Protein AF-A0A6F8ZWK8-F1 (afdb_monomer_lite)

Foldseek 3Di:
DPAQQFFKKKKWWKKWAQAPDDQKDKDFDWAQDPVRDIATLDIFDIDGDDRIDTTDIDMGRPVSNDDHDDDDDDDRADWDDDPVQVVVWADPPQKTFGADPVVVVVDVPDDGRTIMGTPGIDIDGDHDPVSCLVRVDADDDDDDDQLACVQPQLCDPSGLNPPDPPDHHPVLVVLCVVQVPRVVRHPCLPVPPQARGSVRVSVVSVVCSVPDDHHDDDDCVVVVVVVVD

Structure (mmCIF, N/CA/C/O backbone):
data_AF-A0A6F8ZWK8-F1
#
_entry.id   AF-A0A6F8ZWK8-F1
#
loop_
_atom_site.group_PDB
_atom_site.id
_atom_site.type_symbol
_atom_site.label_atom_id
_atom_site.label_alt_id
_atom_site.label_comp_id
_atom_site.label_asym_id
_atom_site.label_entity_id
_atom_site.label_seq_id
_atom_site.pdbx_PDB_ins_code
_atom_site.Cartn_x
_atom_site.Cartn_y
_atom_site.Cartn_z
_atom_site.occupancy
_atom_site.B_iso_or_equiv
_atom_site.auth_seq_id
_atom_site.auth_comp_id
_atom_site.auth_asym_id
_atom_site.auth_atom_id
_atom_site.pdbx_PDB_model_num
ATOM 1 N N . MET A 1 1 ? -6.960 -26.690 3.430 1.00 39.19 1 MET A N 1
ATOM 2 C CA . MET A 1 1 ? -6.604 -25.261 3.321 1.00 39.19 1 MET A CA 1
ATOM 3 C C . MET A 1 1 ? -7.112 -24.555 4.568 1.00 39.19 1 MET A C 1
ATOM 5 O O . MET A 1 1 ? -8.316 -24.386 4.709 1.00 39.19 1 MET A O 1
ATOM 9 N N . SER A 1 2 ? -6.239 -24.249 5.528 1.00 49.88 2 SER A N 1
ATOM 10 C CA . SER A 1 2 ? -6.599 -23.374 6.649 1.00 49.88 2 SER A CA 1
ATOM 11 C C . SER A 1 2 ? -6.707 -21.948 6.112 1.00 49.88 2 SER A C 1
ATOM 13 O O . SER A 1 2 ? -5.745 -21.459 5.526 1.00 49.88 2 SER A O 1
ATOM 15 N N . GLY A 1 3 ? -7.873 -21.315 6.247 1.00 55.62 3 GLY A N 1
ATOM 16 C CA . GLY A 1 3 ? -8.091 -19.945 5.781 1.00 55.62 3 GLY A CA 1
ATOM 17 C C . GLY A 1 3 ? -7.122 -18.945 6.417 1.00 55.62 3 GLY A C 1
ATOM 18 O O . GLY A 1 3 ? -6.554 -19.194 7.482 1.00 55.62 3 GLY A O 1
ATOM 19 N N . ILE A 1 4 ? -6.943 -17.806 5.754 1.00 61.31 4 ILE A N 1
ATOM 20 C CA . ILE A 1 4 ? -6.074 -16.725 6.217 1.00 61.31 4 ILE A CA 1
ATOM 21 C C . ILE A 1 4 ? -6.581 -16.226 7.590 1.00 61.31 4 ILE A C 1
ATOM 23 O O . ILE A 1 4 ? -7.764 -15.892 7.714 1.00 61.31 4 ILE A O 1
ATOM 27 N N . PRO A 1 5 ? -5.747 -16.176 8.644 1.00 59.44 5 PRO A N 1
ATOM 28 C CA . PRO A 1 5 ? -6.171 -15.690 9.952 1.00 59.44 5 PRO A CA 1
ATOM 29 C C . PRO A 1 5 ? -6.201 -14.154 9.965 1.00 59.44 5 PRO A C 1
ATOM 31 O O . PRO A 1 5 ? -5.204 -13.506 10.263 1.00 59.44 5 PRO A O 1
ATOM 34 N N . GLY A 1 6 ? -7.353 -13.563 9.634 1.00 58.03 6 GLY A N 1
ATOM 35 C CA . GLY A 1 6 ? -7.557 -12.112 9.702 1.00 58.03 6 GLY A CA 1
ATOM 36 C C . GLY A 1 6 ? -7.550 -11.575 11.139 1.00 58.03 6 GLY A C 1
ATOM 37 O O . GLY A 1 6 ? -7.887 -12.284 12.097 1.00 58.03 6 GLY A O 1
ATOM 38 N N . LYS A 1 7 ? -7.209 -10.294 11.305 1.00 65.25 7 LYS A N 1
ATOM 39 C CA . LYS A 1 7 ? -7.361 -9.603 12.593 1.00 65.25 7 LYS A CA 1
ATOM 40 C C . LYS A 1 7 ? -8.841 -9.349 12.842 1.00 65.25 7 LYS A C 1
ATOM 42 O O . LYS A 1 7 ? -9.574 -8.970 11.937 1.00 65.25 7 LYS A O 1
ATOM 47 N N . LYS A 1 8 ? -9.295 -9.561 14.076 1.00 62.69 8 LYS A N 1
ATOM 48 C CA . LYS A 1 8 ? -10.675 -9.244 14.453 1.00 62.69 8 LYS A CA 1
ATOM 49 C C . LYS A 1 8 ? -10.786 -7.760 14.783 1.00 62.69 8 LYS A C 1
ATOM 51 O O . LYS A 1 8 ? -10.036 -7.263 15.627 1.00 62.69 8 LYS A O 1
ATOM 56 N N . CYS A 1 9 ? -11.743 -7.098 14.154 1.00 59.78 9 CYS A N 1
ATOM 57 C CA . CYS A 1 9 ? -12.133 -5.721 14.427 1.00 59.78 9 CYS A CA 1
ATOM 58 C C . CYS A 1 9 ? -13.609 -5.690 14.835 1.00 59.78 9 CYS A C 1
ATOM 60 O O . CYS A 1 9 ? -14.389 -6.554 14.431 1.00 59.78 9 CYS A O 1
ATOM 62 N N . GLY A 1 10 ? -13.976 -4.737 15.693 1.00 59.31 10 GLY A N 1
ATOM 63 C CA . GLY A 1 10 ? -15.355 -4.544 16.135 1.00 59.31 10 GLY A CA 1
ATOM 64 C C . GLY A 1 10 ? -15.900 -3.217 15.626 1.00 59.31 10 GLY A C 1
ATOM 65 O O . GLY A 1 10 ? -15.320 -2.173 15.924 1.00 59.31 10 GLY A O 1
ATOM 66 N N . ASN A 1 11 ? -17.015 -3.266 14.899 1.00 60.50 11 ASN A N 1
ATOM 67 C CA . ASN A 1 11 ? -17.834 -2.098 14.586 1.00 60.50 11 ASN A CA 1
ATOM 68 C C . ASN A 1 11 ? -18.876 -1.938 15.686 1.00 60.50 11 ASN A C 1
ATOM 70 O O . ASN A 1 11 ? -19.621 -2.883 15.962 1.00 60.50 11 ASN A O 1
ATOM 74 N N . ILE A 1 12 ? -18.908 -0.765 16.315 1.00 65.62 12 ILE A N 1
ATOM 75 C CA . ILE A 1 12 ? -19.759 -0.495 17.473 1.00 65.62 12 ILE A CA 1
ATOM 76 C C . ILE A 1 12 ? -20.623 0.734 17.199 1.00 65.62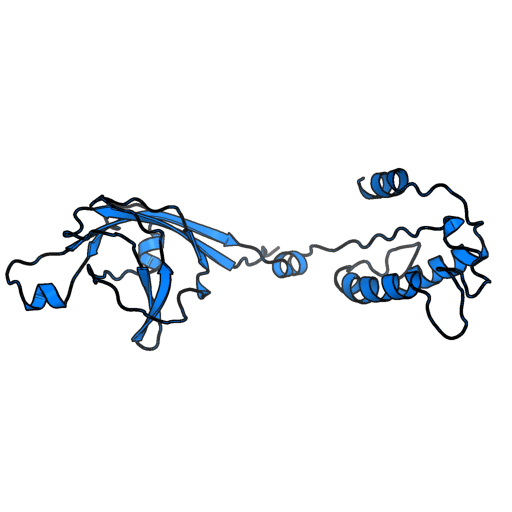 12 ILE A C 1
ATOM 78 O O . ILE A 1 12 ? -20.144 1.734 16.666 1.00 65.62 12 ILE A O 1
ATOM 82 N N . ILE A 1 13 ? -21.902 0.648 17.566 1.00 67.50 13 ILE A N 1
ATOM 83 C CA . ILE A 1 13 ? -22.854 1.762 17.514 1.00 67.50 13 ILE A CA 1
ATOM 84 C C . ILE A 1 13 ? -23.533 1.877 18.877 1.00 67.50 13 ILE A C 1
ATOM 86 O O . ILE A 1 13 ? -24.089 0.893 19.375 1.00 67.50 13 ILE A O 1
ATOM 90 N N . PHE A 1 14 ? -23.528 3.080 19.449 1.00 72.56 14 PHE A N 1
ATOM 91 C CA . PHE A 1 14 ? -24.197 3.395 20.710 1.00 72.56 14 PHE A CA 1
ATOM 92 C C . PHE A 1 14 ? -25.245 4.490 20.539 1.00 72.56 14 PHE A C 1
ATOM 94 O O . PHE A 1 14 ? -25.119 5.389 19.706 1.00 72.56 14 PHE A O 1
ATOM 101 N N . THR A 1 15 ? -26.233 4.448 21.419 1.00 62.38 15 THR A N 1
ATOM 102 C CA . THR A 1 15 ? -27.081 5.588 21.759 1.00 62.38 15 THR A CA 1
ATOM 103 C C . THR A 1 15 ? -27.075 5.777 23.269 1.00 62.38 15 THR A C 1
ATOM 105 O O . THR A 1 15 ? -26.773 4.838 24.008 1.00 62.38 15 THR A O 1
ATOM 108 N N . ALA A 1 16 ? -27.363 6.985 23.736 1.00 68.12 16 ALA A N 1
ATOM 109 C CA . ALA A 1 16 ? -27.585 7.250 25.147 1.00 68.12 16 ALA A CA 1
ATOM 110 C C . ALA A 1 16 ? -28.935 7.927 25.349 1.00 68.12 16 ALA A C 1
ATOM 112 O O . ALA A 1 16 ? -29.372 8.680 24.482 1.00 68.12 16 ALA A O 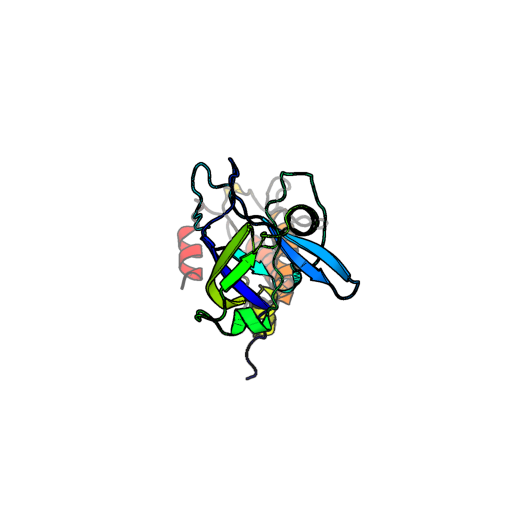1
ATOM 113 N N . GLU A 1 17 ? -29.556 7.688 26.498 1.00 69.00 17 GLU A N 1
ATOM 114 C CA . GLU A 1 17 ? -30.857 8.240 26.864 1.00 69.00 17 GLU A CA 1
ATOM 115 C C . GLU A 1 17 ? -30.816 8.843 28.273 1.00 69.00 17 GLU A C 1
ATOM 117 O O . GLU A 1 17 ? -30.062 8.399 29.146 1.00 69.00 17 GLU A O 1
ATOM 122 N N . GLU A 1 18 ? -31.642 9.870 28.490 1.00 61.66 18 GLU A N 1
ATOM 123 C CA . GLU A 1 18 ? -31.861 10.510 29.799 1.00 61.66 18 GLU A CA 1
ATOM 124 C C . GLU A 1 18 ? -30.594 11.104 30.452 1.00 61.66 18 GLU A C 1
ATOM 126 O O . GLU A 1 18 ? -30.465 11.168 31.679 1.00 61.66 18 GLU A O 1
ATOM 131 N N . LEU A 1 19 ? -29.642 11.584 29.641 1.00 58.94 19 LEU A N 1
ATOM 132 C CA . LEU A 1 19 ? -28.388 12.128 30.162 1.00 58.94 19 LEU A CA 1
ATOM 133 C C . LEU A 1 19 ? -28.596 13.434 30.949 1.00 58.94 19 LEU A C 1
ATOM 135 O O . LEU A 1 19 ? -29.270 14.366 30.513 1.00 58.94 19 LEU A O 1
ATOM 139 N N . SER A 1 20 ? -27.984 13.543 32.133 1.00 53.81 20 SER A N 1
ATOM 140 C CA . SER A 1 20 ? -28.206 14.704 33.006 1.00 53.81 20 SER A CA 1
ATOM 141 C C . SER A 1 20 ? -27.501 15.983 32.506 1.00 53.81 20 SER A C 1
ATOM 143 O O . SER A 1 20 ? -26.287 16.101 32.648 1.00 53.81 20 SER A O 1
ATOM 145 N N . ASN A 1 21 ? -28.280 16.950 32.005 1.00 52.38 21 ASN A N 1
ATOM 146 C CA . ASN A 1 21 ? -28.018 18.398 31.873 1.00 52.38 21 ASN A CA 1
ATOM 147 C C . ASN A 1 21 ? -26.578 18.839 31.502 1.00 52.38 21 ASN A C 1
ATOM 149 O O . ASN A 1 21 ? -25.955 19.619 32.227 1.00 52.38 21 ASN A O 1
ATOM 153 N N . CYS A 1 22 ? -26.071 18.375 30.355 1.00 44.38 22 CYS A N 1
ATOM 154 C CA . CYS A 1 22 ? -24.804 18.828 29.773 1.00 44.38 22 CYS A CA 1
ATOM 155 C C . CYS A 1 22 ? -25.028 19.516 28.419 1.00 44.38 22 CYS A C 1
ATOM 157 O O . CYS A 1 22 ? -25.806 19.059 27.588 1.00 44.38 22 CYS A O 1
ATOM 159 N N . ARG A 1 23 ? -24.327 20.638 28.202 1.00 42.72 23 ARG A N 1
ATOM 160 C CA . ARG A 1 23 ? -24.452 21.499 27.007 1.00 42.72 23 ARG A CA 1
ATOM 161 C C . ARG A 1 23 ? -23.773 20.895 25.760 1.00 42.72 23 ARG A C 1
ATOM 163 O O . ARG A 1 23 ? -24.049 21.315 24.639 1.00 42.72 23 ARG A O 1
ATOM 170 N N . TYR A 1 24 ? -22.911 19.901 25.973 1.00 41.31 24 TYR A N 1
ATOM 171 C CA . TYR A 1 24 ? -22.173 19.139 24.968 1.00 41.31 24 TYR A CA 1
ATOM 172 C C . TYR A 1 24 ? -22.176 17.668 25.387 1.00 41.31 24 TYR A C 1
ATOM 174 O O . TYR A 1 24 ? -21.859 17.379 26.542 1.00 41.31 24 TYR A O 1
ATOM 182 N N . LEU A 1 25 ? -22.529 16.760 24.477 1.00 49.28 25 LEU A N 1
ATOM 183 C CA . LEU A 1 25 ? -22.486 15.322 24.725 1.00 49.28 25 LEU A CA 1
ATOM 184 C C . LEU A 1 25 ? -21.510 14.656 23.762 1.00 49.28 25 LEU A C 1
ATOM 186 O O . LEU A 1 25 ? -21.611 14.807 22.547 1.00 49.28 25 LEU A O 1
ATOM 190 N N . TYR A 1 26 ? -20.588 13.890 24.319 1.00 51.84 26 TYR A N 1
ATOM 191 C CA . TYR A 1 26 ? -19.774 12.919 23.605 1.00 51.84 26 TYR A CA 1
ATOM 192 C C . TYR A 1 26 ? -19.544 11.740 24.555 1.00 51.84 26 TYR A C 1
ATOM 194 O O . TYR A 1 26 ? -19.621 11.900 25.777 1.00 51.84 26 TYR A O 1
ATOM 202 N N . SER A 1 27 ? -19.303 10.557 24.002 1.00 53.78 27 SER A N 1
ATOM 203 C CA . SER A 1 27 ? -18.946 9.376 24.780 1.00 53.78 27 SER A CA 1
ATOM 204 C C . SER A 1 27 ? -17.469 9.063 24.566 1.00 53.78 27 SER A C 1
ATOM 206 O O . SER A 1 27 ? -16.957 9.084 23.445 1.00 53.78 27 SER A O 1
ATOM 208 N N . GLU A 1 28 ? -16.764 8.823 25.665 1.00 56.09 28 GLU A N 1
ATOM 209 C CA . GLU A 1 28 ? -15.405 8.290 25.644 1.00 56.09 28 GLU A CA 1
ATOM 210 C C . GLU A 1 28 ? -15.501 6.813 26.015 1.00 56.09 28 GLU A C 1
ATOM 212 O O . GLU A 1 28 ? -15.938 6.467 27.116 1.00 56.09 28 GLU A O 1
ATOM 217 N N . LEU A 1 29 ? -15.136 5.931 25.081 1.00 56.19 29 LEU A N 1
ATOM 218 C CA . LEU A 1 29 ? -15.060 4.504 25.366 1.00 56.19 29 LEU A CA 1
ATOM 219 C C . LEU A 1 29 ? -13.706 4.222 26.028 1.00 56.19 29 LEU A C 1
ATOM 221 O O . LEU A 1 29 ? -12.641 4.335 25.408 1.00 56.19 29 LEU A O 1
ATOM 225 N N . LEU A 1 30 ? -13.773 3.859 27.306 1.00 50.03 30 LEU A N 1
ATOM 226 C CA . LEU A 1 30 ? -12.631 3.569 28.162 1.00 50.03 30 LEU A CA 1
ATOM 227 C C . LEU A 1 30 ? -12.522 2.068 28.396 1.00 50.03 30 LEU A C 1
ATOM 229 O O . LEU A 1 30 ? -13.516 1.404 28.688 1.00 50.03 30 LEU A O 1
ATOM 233 N N . VAL A 1 31 ? -11.306 1.534 28.314 1.00 48.84 31 VAL A N 1
ATOM 234 C CA . VAL A 1 31 ? -11.044 0.118 28.596 1.00 48.84 31 VAL A CA 1
ATOM 235 C C . VAL A 1 31 ? -10.032 -0.012 29.726 1.00 48.84 31 VAL A C 1
ATOM 237 O O . VAL A 1 31 ? -9.046 0.722 29.777 1.00 48.84 31 VAL A O 1
ATOM 240 N N . CYS A 1 32 ? -10.289 -0.952 30.641 1.00 37.56 32 CYS A N 1
ATOM 241 C CA . CYS A 1 32 ? -9.369 -1.351 31.702 1.00 37.56 32 CYS A CA 1
ATOM 242 C C . CYS A 1 32 ? -8.408 -2.428 31.176 1.00 37.56 32 CYS A C 1
ATOM 244 O O . CYS A 1 32 ? -8.850 -3.502 30.763 1.00 37.56 32 CYS A O 1
ATOM 246 N N . SER A 1 33 ? -7.102 -2.153 31.192 1.00 38.81 33 SER A N 1
ATOM 247 C CA . SER A 1 33 ? -6.067 -3.146 30.875 1.00 38.81 33 SER A CA 1
ATOM 248 C C . SER A 1 33 ? -5.595 -3.885 32.135 1.00 38.81 33 SER A C 1
ATOM 250 O O . SER A 1 33 ? -5.778 -3.401 33.251 1.00 38.81 33 SER A O 1
ATOM 252 N N . VAL A 1 34 ? -4.928 -5.031 31.940 1.00 37.22 34 VAL A N 1
ATOM 253 C CA . VAL A 1 34 ? -4.411 -6.038 32.906 1.00 37.22 34 VAL A CA 1
ATOM 254 C C . VAL A 1 34 ? -3.618 -5.452 34.098 1.00 37.22 34 VAL A C 1
ATOM 256 O O . VAL A 1 34 ? -3.338 -6.146 35.067 1.00 37.22 34 VAL A O 1
ATOM 259 N N . SER A 1 35 ? -3.293 -4.158 34.065 1.00 41.97 35 SER A N 1
ATOM 260 C CA . SER A 1 35 ? -2.623 -3.401 35.131 1.00 41.97 35 SER A CA 1
ATOM 261 C C . SER A 1 35 ? -3.546 -2.477 35.954 1.00 41.97 35 SER A C 1
ATOM 263 O O . SER A 1 35 ? -3.042 -1.612 36.666 1.00 41.97 35 SER A O 1
ATOM 265 N N . CYS A 1 36 ? -4.876 -2.627 35.864 1.00 43.56 36 CYS A N 1
ATOM 266 C CA . CYS A 1 36 ? -5.878 -1.755 36.507 1.00 43.56 36 CYS A CA 1
ATOM 267 C C . CYS A 1 36 ? -5.788 -0.268 36.104 1.00 43.56 36 CYS A C 1
ATOM 269 O O . CYS A 1 36 ? -6.216 0.610 36.855 1.00 43.56 36 CYS A O 1
ATOM 271 N N . ARG A 1 37 ? -5.243 0.037 34.918 1.00 44.59 37 ARG A N 1
ATOM 272 C CA . ARG A 1 37 ? -5.219 1.394 34.348 1.00 44.59 37 ARG A CA 1
ATOM 273 C C . ARG A 1 37 ? -6.198 1.500 33.179 1.00 44.59 37 ARG A C 1
ATOM 275 O O . ARG A 1 37 ? -6.181 0.654 32.283 1.00 44.59 37 ARG A O 1
ATOM 282 N N . PHE A 1 38 ? -7.047 2.529 33.216 1.00 55.06 38 PHE A N 1
ATOM 283 C CA . PHE A 1 38 ? -7.985 2.867 32.145 1.00 55.06 38 PHE A CA 1
ATOM 284 C C . PHE A 1 38 ? -7.307 3.696 31.064 1.00 55.06 38 PHE A C 1
ATOM 286 O O . PHE A 1 38 ? -6.356 4.436 31.315 1.00 55.06 38 PHE A O 1
ATOM 293 N N . THR A 1 39 ? -7.786 3.552 29.840 1.00 54.59 39 THR A N 1
ATOM 294 C CA . THR A 1 39 ? -7.188 4.179 28.674 1.00 54.59 39 THR A CA 1
ATOM 295 C C . THR A 1 39 ? -8.247 4.434 27.609 1.00 54.59 39 THR A C 1
ATOM 297 O O . THR A 1 39 ? -9.082 3.563 27.351 1.00 54.59 39 THR A O 1
ATOM 300 N N . ILE A 1 40 ? -8.208 5.622 26.998 1.00 63.16 40 ILE A N 1
ATOM 301 C CA . ILE A 1 40 ? -9.122 6.004 25.918 1.00 63.16 40 ILE A CA 1
ATOM 302 C C . ILE A 1 40 ? -8.721 5.259 24.647 1.00 63.16 40 ILE A C 1
ATOM 304 O O . ILE A 1 40 ? -7.588 5.361 24.188 1.00 63.16 40 ILE A O 1
ATOM 308 N N . CYS A 1 41 ? -9.667 4.518 24.075 1.00 65.50 41 CYS A N 1
ATOM 309 C CA . CYS A 1 41 ? -9.480 3.830 22.794 1.00 65.50 41 CYS A CA 1
ATOM 310 C C . CYS A 1 41 ? -10.282 4.472 21.656 1.00 65.50 41 CYS A C 1
ATOM 312 O O . CYS A 1 41 ? -9.954 4.284 20.486 1.00 65.50 41 CYS A O 1
ATOM 314 N N . HIS A 1 42 ? -11.319 5.243 21.993 1.00 71.62 42 HIS A N 1
ATOM 315 C CA . HIS A 1 42 ? -12.120 5.994 21.038 1.00 71.62 42 HIS A CA 1
ATOM 316 C C . HIS A 1 42 ? -12.869 7.137 21.729 1.00 71.62 42 HIS A C 1
ATOM 318 O O . HIS A 1 42 ? -13.336 6.995 22.864 1.00 71.62 42 HIS A O 1
ATOM 324 N N . LYS A 1 43 ? -13.017 8.250 21.008 1.00 71.38 43 LYS A N 1
ATOM 325 C CA . LYS A 1 43 ? -13.831 9.404 21.386 1.00 71.38 43 LYS A CA 1
ATOM 326 C C . LYS A 1 43 ? -14.805 9.685 20.248 1.00 71.38 43 LYS A C 1
ATOM 32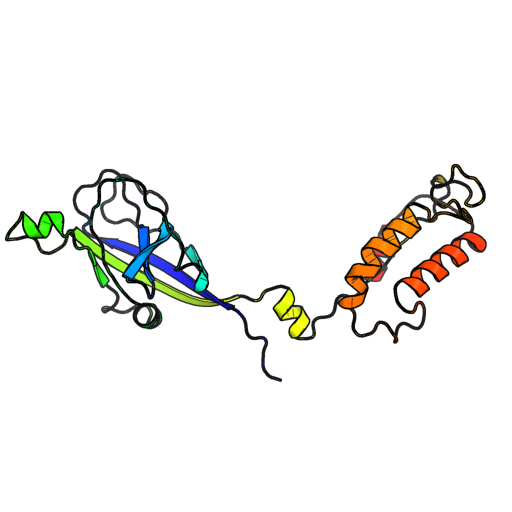8 O O . LYS A 1 43 ? -14.362 9.895 19.121 1.00 71.38 43 LYS A O 1
ATOM 333 N N . THR A 1 44 ? -16.100 9.671 20.546 1.00 74.94 44 THR A N 1
ATOM 334 C CA . THR A 1 44 ? -17.134 9.951 19.543 1.00 74.94 44 THR A CA 1
ATOM 335 C C . THR A 1 44 ? -17.195 11.440 19.204 1.00 74.94 44 THR A C 1
ATOM 337 O O . THR A 1 44 ? -16.635 12.291 19.904 1.00 74.94 44 THR A O 1
ATOM 340 N N . GLU A 1 45 ? -17.925 11.780 18.147 1.00 76.69 45 GLU A N 1
ATOM 341 C CA . GLU A 1 45 ? -18.251 13.158 17.809 1.00 76.69 45 GLU A CA 1
ATOM 342 C C . GLU A 1 45 ? -19.089 13.850 18.900 1.00 76.69 45 GLU A C 1
ATOM 344 O O . GLU A 1 45 ? -19.825 13.220 19.671 1.00 76.69 45 GLU A O 1
ATOM 349 N N . VAL A 1 46 ? -18.977 15.183 18.954 1.00 74.69 46 VAL A N 1
ATOM 350 C CA . VAL A 1 46 ? -19.744 16.024 19.880 1.00 74.69 46 VAL A CA 1
ATOM 351 C C . VAL A 1 46 ? -21.109 16.339 19.281 1.00 74.69 46 VAL A C 1
ATOM 353 O O . VAL A 1 46 ? -21.201 17.016 18.256 1.00 74.69 46 VAL A O 1
ATOM 356 N N . ILE A 1 47 ? -22.172 15.945 19.978 1.00 71.88 47 ILE A N 1
ATOM 357 C CA . ILE A 1 47 ? -23.556 16.267 19.626 1.00 71.88 47 ILE A CA 1
ATOM 358 C C . ILE A 1 47 ? -24.080 17.313 20.618 1.00 71.88 47 ILE A C 1
ATOM 360 O O . ILE A 1 47 ? -23.948 17.176 21.837 1.00 71.88 47 ILE A O 1
ATOM 364 N N . LYS A 1 48 ? -24.633 18.411 20.094 1.00 73.44 48 LYS A N 1
ATOM 365 C CA . LYS A 1 48 ? -25.105 19.556 20.889 1.00 73.44 48 LYS A CA 1
ATOM 366 C C . LYS A 1 48 ? -26.624 19.531 21.026 1.00 73.44 48 LYS A C 1
ATOM 368 O O . LYS A 1 48 ? -27.316 19.096 20.112 1.00 73.44 48 LYS A O 1
ATOM 373 N N . ASN A 1 49 ? -27.130 20.081 22.131 1.00 73.94 49 ASN A N 1
ATOM 374 C CA . ASN A 1 49 ? -28.556 20.370 22.345 1.00 73.94 49 ASN A CA 1
ATOM 375 C C . ASN A 1 49 ? -29.506 19.156 22.238 1.00 73.94 49 ASN A C 1
ATOM 377 O O . ASN A 1 49 ? -30.649 19.303 21.816 1.00 73.94 49 ASN A O 1
ATOM 381 N N . THR A 1 50 ? -29.058 17.968 22.642 1.00 72.62 50 THR A N 1
ATOM 382 C CA . THR A 1 50 ? -29.912 16.779 22.796 1.00 72.62 50 THR A CA 1
ATOM 383 C C . THR A 1 50 ? -29.577 16.086 24.109 1.00 72.62 50 THR A C 1
ATOM 385 O O . THR A 1 50 ? -28.443 16.183 24.561 1.00 72.62 50 THR A O 1
ATOM 388 N N . LEU A 1 51 ? -30.546 15.406 24.723 1.00 70.00 51 LEU A N 1
ATOM 389 C CA . LEU A 1 51 ? -30.309 14.487 25.846 1.00 70.00 51 LEU A CA 1
ATOM 390 C C . LEU A 1 51 ? -30.260 13.021 25.394 1.00 70.00 51 LEU A C 1
ATOM 392 O O . LEU A 1 51 ? -29.951 12.153 26.206 1.00 70.00 51 LEU A O 1
ATOM 396 N N . ASN A 1 52 ? -30.537 12.774 24.107 1.00 71.00 52 ASN A N 1
ATOM 397 C CA . ASN A 1 52 ? -30.602 11.448 23.502 1.00 71.00 52 ASN A CA 1
ATOM 398 C C . ASN A 1 52 ? -29.720 11.388 22.236 1.00 71.00 52 ASN A C 1
ATOM 400 O O . ASN A 1 52 ? -30.239 11.430 21.116 1.00 71.00 52 ASN A O 1
ATOM 404 N N . PRO A 1 53 ? -28.381 11.440 22.366 1.00 74.44 53 PRO A N 1
ATOM 405 C CA . PRO A 1 53 ? -27.480 11.373 21.221 1.00 74.44 53 PRO A CA 1
ATOM 406 C C . PRO A 1 53 ? -27.465 9.968 20.594 1.00 74.44 53 PRO A C 1
ATOM 408 O O . PRO A 1 53 ? -27.502 8.945 21.283 1.00 74.44 53 PRO A O 1
ATOM 411 N N . VAL A 1 54 ? -27.351 9.931 19.267 1.00 71.75 54 VAL A N 1
ATOM 412 C CA . VAL A 1 54 ? -27.027 8.729 18.490 1.00 71.75 54 VAL A CA 1
ATOM 413 C C . VAL A 1 54 ? -25.744 9.038 17.737 1.00 71.75 54 VAL A C 1
ATOM 415 O O . VAL A 1 54 ? -25.731 9.961 16.923 1.00 71.75 54 VAL A O 1
ATOM 418 N N . TRP A 1 55 ? -24.675 8.305 18.038 1.00 79.88 55 TRP A N 1
ATOM 419 C CA . TRP A 1 55 ? -23.375 8.529 17.407 1.00 79.88 55 TRP A CA 1
ATOM 420 C C . TRP A 1 55 ? -23.212 7.697 16.140 1.00 79.88 55 TRP A C 1
ATOM 422 O O . TRP A 1 55 ? -23.814 6.626 15.995 1.00 79.88 55 TRP A O 1
ATOM 432 N N . GLN A 1 56 ? -22.381 8.189 15.226 1.00 75.06 56 GLN A N 1
ATOM 433 C CA . GLN A 1 56 ? -22.022 7.452 14.020 1.00 75.06 56 GLN A CA 1
ATOM 434 C C . GLN A 1 56 ? -21.275 6.150 14.358 1.00 75.06 56 GLN A C 1
ATOM 436 O O . GLN A 1 56 ? -20.571 6.076 15.369 1.00 75.06 56 GLN A O 1
ATOM 441 N N . PRO A 1 57 ? -21.400 5.110 13.510 1.00 72.44 57 PRO A N 1
ATOM 442 C CA . PRO A 1 57 ? -20.641 3.879 13.679 1.00 72.44 57 PRO A CA 1
ATOM 443 C C . PRO A 1 57 ? -19.137 4.143 13.647 1.00 72.44 57 PRO A C 1
ATOM 445 O O . PRO A 1 57 ? -18.649 4.879 12.789 1.00 72.44 57 PRO A O 1
ATOM 448 N N . PHE A 1 58 ? -18.395 3.481 14.531 1.00 74.38 58 PHE A N 1
ATOM 449 C CA . PHE A 1 58 ? -16.936 3.532 14.533 1.00 74.38 58 PHE A CA 1
ATOM 450 C C . PHE A 1 58 ? -16.319 2.136 14.668 1.00 74.38 58 PHE A C 1
ATOM 452 O O . PHE A 1 58 ? -16.920 1.210 15.223 1.00 74.38 58 PHE A O 1
ATOM 459 N N . THR A 1 59 ? -15.093 1.994 14.162 1.00 67.31 59 THR A N 1
ATOM 460 C CA . THR A 1 59 ? -14.312 0.753 14.206 1.00 67.31 59 THR A CA 1
ATOM 461 C C . THR A 1 59 ? -13.151 0.918 15.174 1.00 67.31 59 THR A C 1
ATOM 463 O O . THR A 1 59 ? -12.349 1.843 15.036 1.00 67.31 59 THR A O 1
ATOM 466 N N . ILE A 1 60 ? -13.021 -0.001 16.131 1.00 66.81 60 ILE A N 1
ATOM 467 C CA . ILE A 1 60 ? -11.851 -0.059 17.013 1.00 66.81 60 ILE A CA 1
ATOM 468 C C . ILE A 1 60 ? -11.118 -1.381 16.765 1.00 66.81 60 ILE A C 1
ATOM 470 O O . ILE A 1 60 ? -11.709 -2.455 16.944 1.00 66.81 60 ILE A O 1
ATOM 474 N N . PRO A 1 61 ? -9.822 -1.350 16.396 1.00 62.38 61 PRO A N 1
ATOM 475 C CA . PRO A 1 61 ? -9.000 -2.551 16.406 1.00 62.38 61 PRO A CA 1
ATOM 476 C C . PRO A 1 61 ? -8.981 -3.147 17.815 1.00 62.38 61 PRO A C 1
ATOM 478 O O . PRO A 1 61 ? -8.695 -2.432 18.771 1.00 62.38 61 PRO A O 1
ATOM 481 N N . VAL A 1 62 ? -9.180 -4.458 17.972 1.00 58.72 62 VAL A N 1
ATOM 482 C CA . VAL A 1 62 ? -9.210 -5.101 19.309 1.00 58.72 62 VAL A CA 1
ATOM 483 C C . VAL A 1 62 ? -7.938 -4.812 20.128 1.00 58.72 62 VAL A C 1
ATOM 485 O O . VAL A 1 62 ? -7.985 -4.706 21.348 1.00 58.72 62 VAL A O 1
ATOM 488 N N . ARG A 1 63 ? -6.798 -4.600 19.458 1.00 55.59 63 ARG A N 1
ATOM 489 C CA . ARG A 1 63 ? -5.522 -4.199 20.079 1.00 55.59 63 ARG A CA 1
ATOM 490 C C . ARG A 1 63 ? -5.478 -2.754 20.599 1.00 55.59 63 ARG A C 1
ATOM 492 O O . ARG A 1 63 ? -4.690 -2.465 21.488 1.00 55.59 63 ARG A O 1
ATOM 499 N N . ALA A 1 64 ? -6.267 -1.852 20.011 1.00 54.19 64 ALA A N 1
ATOM 500 C CA . ALA A 1 64 ? -6.292 -0.420 20.325 1.00 54.19 64 ALA A CA 1
ATOM 501 C C . ALA A 1 64 ? -7.109 -0.112 21.585 1.00 54.19 64 ALA A C 1
ATOM 503 O O . ALA A 1 64 ? -7.099 1.012 22.071 1.00 54.19 64 ALA A O 1
ATOM 504 N N . LEU A 1 65 ? -7.723 -1.132 22.183 1.00 57.41 65 LEU A N 1
ATOM 505 C CA . LEU A 1 65 ? -8.307 -1.091 23.519 1.00 57.41 65 LEU A CA 1
ATOM 506 C C . LEU A 1 65 ? -7.246 -0.838 24.639 1.00 57.41 65 LEU A C 1
ATOM 508 O O . LEU A 1 65 ? -7.562 -1.020 25.809 1.00 57.41 65 LEU A O 1
ATOM 512 N N . CYS A 1 66 ? -6.009 -0.413 24.295 1.00 46.16 66 CYS A N 1
ATOM 513 C CA . CYS A 1 66 ? -4.840 -0.177 25.162 1.00 46.16 66 CYS A CA 1
ATOM 514 C C . CYS A 1 66 ? -3.809 0.855 24.572 1.00 46.16 66 CYS A C 1
ATOM 516 O O . CYS A 1 66 ? -2.863 0.423 23.920 1.00 46.16 66 CYS A O 1
ATOM 518 N N . ASN A 1 67 ? -3.924 2.184 24.764 1.00 43.25 67 ASN A N 1
ATOM 519 C CA . ASN A 1 67 ? -2.837 3.094 25.270 1.00 43.25 67 ASN A CA 1
ATOM 520 C C . ASN A 1 67 ? -3.257 4.592 25.504 1.00 43.25 67 ASN A C 1
ATOM 522 O O . ASN A 1 67 ? -3.639 5.248 24.551 1.00 43.25 67 ASN A O 1
ATOM 526 N N . GLY A 1 68 ? -3.169 5.118 26.749 1.00 37.94 68 GLY A N 1
ATOM 527 C CA . GLY A 1 68 ? -3.737 6.396 27.292 1.00 37.94 68 GLY A CA 1
ATOM 528 C C . GLY A 1 68 ? -3.399 7.730 26.587 1.00 37.94 68 GLY A C 1
ATOM 529 O O . GLY A 1 68 ? -2.514 7.765 25.744 1.00 37.94 68 GLY A O 1
ATOM 530 N N . ASP A 1 69 ? -4.133 8.836 26.818 1.00 40.44 69 ASP A N 1
ATOM 531 C CA . ASP A 1 69 ? -4.025 9.781 27.966 1.00 40.44 69 ASP A CA 1
ATOM 532 C C . ASP A 1 69 ? -5.285 10.702 28.101 1.00 40.44 69 ASP A C 1
ATOM 534 O O . ASP A 1 69 ? -6.062 10.794 27.149 1.00 40.44 69 ASP A O 1
ATOM 538 N N . TYR A 1 70 ? -5.514 11.374 29.248 1.00 48.12 70 TYR A N 1
ATOM 539 C CA . TYR A 1 70 ? -6.751 12.135 29.582 1.00 48.12 70 TYR A CA 1
ATOM 540 C C . TYR A 1 70 ? -6.600 13.665 29.567 1.00 48.12 70 TYR A C 1
ATOM 542 O O . TYR A 1 70 ? -5.629 14.187 30.108 1.00 48.12 70 TYR A O 1
ATOM 550 N N . ASP A 1 71 ? -7.646 14.380 29.125 1.00 40.41 71 ASP A N 1
ATOM 551 C CA . ASP A 1 71 ? -7.790 15.819 29.386 1.00 40.41 71 ASP A CA 1
ATOM 552 C C . ASP A 1 71 ? -9.202 16.223 29.870 1.00 40.41 71 ASP A C 1
ATOM 554 O O . ASP A 1 71 ? -10.217 15.594 29.558 1.00 40.41 71 ASP A O 1
ATOM 558 N N . SER A 1 72 ? -9.232 17.249 30.722 1.00 47.91 72 SER A N 1
ATOM 559 C CA . SER A 1 72 ? -10.282 17.582 31.696 1.00 47.91 72 SER A CA 1
ATOM 560 C C . SER A 1 72 ? -11.550 18.216 31.097 1.00 47.91 72 SER A C 1
ATOM 562 O O . SER A 1 72 ? -11.573 19.403 30.765 1.00 47.91 72 SER A O 1
ATOM 564 N N . HIS A 1 73 ? -12.660 17.473 31.117 1.00 55.50 73 HIS A N 1
ATOM 565 C CA . HIS A 1 73 ? -14.006 17.958 30.783 1.00 55.50 73 HIS A CA 1
ATOM 566 C C . HIS A 1 73 ? -15.053 17.601 31.862 1.00 55.50 73 HIS A C 1
ATOM 568 O O . HIS A 1 73 ? -14.807 16.772 32.742 1.00 55.50 73 HIS A O 1
ATOM 574 N N . ASP A 1 74 ? -16.238 18.226 31.796 1.00 61.69 74 ASP A N 1
ATOM 575 C CA . ASP A 1 74 ? -17.355 18.012 32.732 1.00 61.69 74 ASP A CA 1
ATOM 576 C C . ASP A 1 74 ? -17.879 16.561 32.687 1.00 61.69 74 ASP A C 1
ATOM 578 O O . ASP A 1 74 ? -18.705 16.185 31.857 1.00 61.69 74 ASP A O 1
ATOM 582 N N . PHE A 1 75 ? -17.398 15.734 33.615 1.00 68.06 75 PHE A N 1
ATOM 583 C CA . PHE A 1 75 ? -17.684 14.299 33.685 1.00 68.06 75 PHE A CA 1
ATOM 584 C C . PHE A 1 75 ? -19.154 13.979 34.035 1.00 68.06 75 PHE A C 1
ATOM 586 O O . PHE A 1 75 ? -19.617 14.229 35.158 1.00 68.06 75 PHE A O 1
ATOM 593 N N . ILE A 1 76 ? -19.879 13.356 33.097 1.00 73.56 76 ILE A N 1
ATOM 594 C CA . ILE A 1 76 ? -21.291 12.950 33.248 1.00 73.56 76 ILE A CA 1
ATOM 595 C C . ILE A 1 76 ? -21.419 11.686 34.105 1.00 73.56 76 ILE A C 1
ATOM 597 O O . ILE A 1 76 ? -22.219 11.671 35.052 1.00 73.56 76 ILE A O 1
ATOM 601 N N . GLY A 1 77 ? -20.603 10.673 33.817 1.00 72.44 77 GLY A N 1
ATOM 602 C CA . GLY A 1 77 ? -20.526 9.380 34.493 1.00 72.44 77 GLY A CA 1
ATOM 603 C C . GLY A 1 77 ? -19.842 8.331 33.607 1.00 72.44 77 GLY A C 1
ATOM 604 O O . GLY A 1 77 ? -19.459 8.631 32.481 1.00 72.44 77 GLY A O 1
ATOM 605 N N . GLU A 1 78 ? -19.696 7.114 34.117 1.00 78.25 78 GLU A N 1
ATOM 606 C CA . GLU A 1 78 ? -19.044 5.987 33.447 1.00 78.25 78 GLU A CA 1
ATOM 607 C C . GLU A 1 78 ? -19.876 4.706 33.573 1.00 78.25 78 GLU A C 1
ATOM 609 O O . GLU A 1 78 ? -20.658 4.547 34.511 1.00 78.25 78 GLU A O 1
ATOM 614 N N . PHE A 1 79 ? -19.677 3.780 32.641 1.00 80.81 79 PHE A N 1
ATOM 615 C CA . PHE A 1 79 ? -20.127 2.395 32.747 1.00 80.81 79 PHE A CA 1
ATOM 616 C C . PHE A 1 79 ? -18.972 1.474 32.345 1.00 80.81 79 PHE A C 1
ATOM 618 O O . PHE A 1 79 ? -18.025 1.894 31.681 1.00 80.81 79 PHE A O 1
ATOM 625 N N . THR A 1 80 ? -19.023 0.210 32.754 1.00 73.69 80 THR A N 1
ATOM 626 C CA . THR A 1 80 ? -18.025 -0.792 32.363 1.00 73.69 80 THR A CA 1
ATOM 627 C C . THR A 1 80 ? -18.733 -2.021 31.823 1.00 73.69 80 THR A C 1
ATOM 629 O O . THR A 1 80 ? -19.727 -2.477 32.378 1.00 73.69 80 THR A O 1
ATOM 632 N N . THR A 1 81 ? -18.205 -2.563 30.734 1.00 79.12 81 THR A N 1
ATOM 633 C CA . THR A 1 81 ? -18.678 -3.795 30.104 1.00 79.12 81 THR A CA 1
ATOM 634 C C . THR A 1 81 ? -17.486 -4.531 29.493 1.00 79.12 81 THR A C 1
ATOM 636 O O . THR A 1 81 ? -16.358 -4.035 29.529 1.00 79.12 81 THR A O 1
ATOM 639 N N . SER A 1 82 ? -17.702 -5.734 28.966 1.00 74.50 82 SER A N 1
ATOM 640 C CA . SER A 1 82 ? -16.644 -6.543 28.357 1.00 74.50 82 SER A CA 1
ATOM 641 C C . SER A 1 82 ? -16.937 -6.836 26.889 1.00 74.50 82 SER A C 1
ATOM 643 O O . SER A 1 82 ? -18.091 -6.873 26.467 1.00 74.50 82 SER A O 1
ATOM 645 N N . TYR A 1 83 ? -15.891 -7.151 26.119 1.00 73.00 83 TYR A N 1
ATOM 646 C CA . TYR A 1 83 ? -16.044 -7.651 24.748 1.00 73.00 83 TYR A CA 1
ATOM 647 C C . TYR A 1 83 ? -17.023 -8.834 24.670 1.00 73.00 83 TYR A C 1
ATOM 649 O O . TYR A 1 83 ? -17.803 -8.930 23.728 1.00 73.00 83 TYR A O 1
ATOM 657 N N . ARG A 1 84 ? -17.011 -9.727 25.672 1.00 74.38 84 ARG A N 1
ATOM 658 C CA . ARG A 1 84 ? -17.910 -10.887 25.723 1.00 74.38 84 ARG A CA 1
ATOM 659 C C . ARG A 1 84 ? -19.376 -10.460 25.810 1.00 74.38 84 ARG A C 1
ATOM 661 O O . ARG A 1 84 ? -20.210 -11.089 25.170 1.00 74.38 84 ARG A O 1
ATOM 668 N N . GLU A 1 85 ? -19.675 -9.397 26.547 1.00 78.06 85 GLU A N 1
ATOM 669 C CA . GLU A 1 85 ? -21.031 -8.847 26.654 1.00 78.06 85 GLU A CA 1
ATOM 670 C C . GLU A 1 85 ? -21.455 -8.152 25.353 1.00 78.06 85 GLU A C 1
ATOM 672 O O . GLU A 1 85 ? -22.527 -8.448 24.828 1.00 78.06 85 GLU A O 1
ATOM 677 N N . PHE A 1 86 ? -20.576 -7.347 24.739 1.00 78.19 86 PHE A N 1
ATOM 678 C CA . PHE A 1 86 ? -20.841 -6.774 23.410 1.00 78.19 86 PHE A CA 1
ATOM 679 C C . PHE A 1 86 ? -21.055 -7.841 22.334 1.00 78.19 86 PHE A C 1
ATOM 681 O O . PHE A 1 86 ? -21.971 -7.729 21.521 1.00 78.19 86 PHE A O 1
ATOM 688 N N . SER A 1 87 ? -20.279 -8.928 22.364 1.00 73.56 87 SER A N 1
ATOM 689 C CA . SER A 1 87 ? -20.404 -10.027 21.400 1.00 73.56 87 SER A CA 1
ATOM 690 C C . SER A 1 87 ? -21.727 -10.793 21.477 1.00 73.56 87 SER A C 1
ATOM 692 O O . SER A 1 87 ? -22.015 -11.577 20.576 1.00 73.56 87 SER A O 1
ATOM 694 N N . ARG A 1 88 ? -22.548 -10.561 22.511 1.00 76.88 88 ARG A N 1
ATOM 695 C CA . ARG A 1 88 ? -23.910 -11.110 22.595 1.00 76.88 88 ARG A CA 1
ATOM 696 C C . ARG A 1 88 ? -24.907 -10.375 21.686 1.00 76.88 88 ARG A C 1
ATOM 698 O O . ARG A 1 88 ? -26.006 -10.885 21.498 1.00 76.88 88 ARG A O 1
ATOM 705 N N . GLY A 1 89 ? -24.524 -9.241 21.087 1.00 69.31 89 GLY A N 1
ATOM 706 C CA . GLY A 1 89 ? -25.329 -8.507 20.103 1.00 69.31 89 GLY A CA 1
ATOM 707 C C . GLY A 1 89 ? -26.430 -7.633 20.714 1.00 69.31 89 GLY A C 1
ATOM 708 O O . GLY A 1 89 ? -26.457 -7.404 21.921 1.00 69.31 89 GLY A O 1
ATOM 709 N N . GLN A 1 90 ? -27.341 -7.109 19.886 1.00 66.06 90 GLN A N 1
ATOM 710 C CA . GLN A 1 90 ? -28.492 -6.340 20.377 1.00 66.06 90 GLN A CA 1
ATOM 711 C C . GLN A 1 90 ? -29.391 -7.222 21.248 1.00 66.06 90 GLN A C 1
ATOM 713 O O . GLN A 1 90 ? -29.927 -8.234 20.800 1.00 66.06 90 GLN A O 1
ATOM 718 N N . SER A 1 91 ? -29.579 -6.818 22.498 1.00 66.12 91 SER A N 1
ATOM 719 C CA . SER A 1 91 ? -30.512 -7.449 23.421 1.00 66.12 91 SER A CA 1
ATOM 720 C C . SER A 1 91 ? -30.934 -6.441 24.481 1.00 66.12 91 SER A C 1
ATOM 722 O O . SER A 1 91 ? -30.188 -5.507 24.774 1.00 66.12 91 SER A O 1
ATOM 724 N N . GLN A 1 92 ? -32.078 -6.683 25.123 1.00 63.75 92 GLN A N 1
ATOM 725 C CA . GLN A 1 92 ? -32.539 -5.950 26.311 1.00 63.75 92 GLN A CA 1
ATOM 726 C C . GLN A 1 92 ? -31.503 -5.916 27.455 1.00 63.75 92 GLN A C 1
ATOM 728 O O . GLN A 1 92 ? -31.626 -5.122 28.378 1.00 63.75 92 GLN A O 1
ATOM 733 N N . PHE A 1 93 ? -30.478 -6.771 27.392 1.00 64.25 93 PHE A N 1
ATOM 734 C CA . PHE A 1 93 ? -29.392 -6.856 28.367 1.00 64.25 93 PHE A CA 1
ATOM 735 C C . PHE A 1 93 ? -28.179 -5.957 28.062 1.00 64.25 93 PHE A C 1
ATOM 737 O O . PHE A 1 93 ? -27.293 -5.862 28.904 1.00 64.25 93 PHE A O 1
ATOM 744 N N . ASN A 1 94 ? -28.119 -5.288 26.903 1.00 79.19 94 ASN A N 1
ATOM 745 C CA . ASN A 1 94 ? -27.015 -4.385 26.538 1.00 79.19 94 ASN A CA 1
ATOM 746 C C . ASN A 1 94 ? -27.399 -2.902 26.681 1.00 79.19 94 ASN A C 1
ATOM 748 O O . ASN A 1 94 ? -27.094 -2.067 25.825 1.00 79.19 94 ASN A O 1
ATOM 752 N N . VAL A 1 95 ? -28.067 -2.613 27.799 1.00 83.44 95 VAL A N 1
ATOM 753 C CA . VAL A 1 95 ? -28.352 -1.274 28.319 1.00 83.44 95 VAL A CA 1
ATOM 754 C C . VAL A 1 95 ? -27.513 -1.088 29.580 1.00 83.44 95 VAL A C 1
ATOM 756 O O . VAL A 1 95 ? -27.593 -1.891 30.510 1.00 83.44 95 VAL A O 1
ATOM 759 N N . TYR A 1 96 ? -26.689 -0.046 29.610 1.00 85.06 96 TYR A N 1
ATOM 760 C CA . TYR A 1 96 ? -25.721 0.202 30.672 1.00 85.06 96 TYR A CA 1
ATOM 761 C C . TYR A 1 96 ? -26.052 1.497 31.404 1.00 85.06 96 TYR A C 1
ATOM 763 O O . TYR A 1 96 ? -26.120 2.566 30.800 1.00 85.06 96 TYR A O 1
ATOM 771 N N . GLU A 1 97 ? -26.229 1.418 32.719 1.00 86.25 97 GLU A N 1
ATOM 772 C CA . GLU A 1 97 ? -26.430 2.607 33.544 1.00 86.25 97 GLU A CA 1
ATOM 773 C C . GLU A 1 97 ? -25.139 3.425 33.657 1.00 86.25 97 GLU A C 1
ATOM 775 O O . GLU A 1 97 ? -24.076 2.900 33.995 1.00 86.25 97 GLU A O 1
ATOM 780 N N . VAL A 1 98 ? -25.239 4.733 33.421 1.00 83.06 98 VAL A N 1
ATOM 781 C CA . VAL A 1 98 ? -24.107 5.659 33.498 1.00 83.06 98 VAL A CA 1
ATOM 782 C C . VAL A 1 98 ? -23.987 6.186 34.923 1.00 83.06 98 VAL A C 1
ATOM 784 O O . VAL A 1 98 ? -24.826 6.959 35.387 1.00 83.06 98 VAL A O 1
ATOM 787 N N . LEU A 1 99 ? -22.929 5.809 35.637 1.00 83.88 99 LEU A N 1
ATOM 788 C CA . LEU A 1 99 ? -22.757 6.135 37.051 1.00 83.88 99 LEU A CA 1
ATOM 789 C C . LEU A 1 99 ? -21.747 7.258 37.271 1.00 83.88 99 LEU A C 1
ATOM 791 O O . LEU A 1 99 ? -20.635 7.254 36.759 1.00 83.88 99 LEU A O 1
ATOM 795 N N . ASN A 1 100 ? -22.107 8.220 38.115 1.00 82.62 100 ASN A N 1
ATOM 796 C CA . ASN A 1 100 ? -21.213 9.279 38.560 1.00 82.62 100 ASN A CA 1
ATOM 797 C C . ASN A 1 100 ? -20.905 9.114 40.047 1.00 82.62 100 ASN A C 1
ATOM 799 O O . ASN A 1 100 ? -21.695 9.504 40.912 1.00 82.62 100 ASN A O 1
ATOM 803 N N . HIS A 1 101 ? -19.723 8.579 40.347 1.00 83.19 101 HIS A N 1
ATOM 804 C CA . HIS A 1 101 ? -19.263 8.325 41.713 1.00 83.19 101 HIS A CA 1
ATOM 805 C C . HIS A 1 101 ? -19.283 9.585 42.602 1.00 83.19 101 HIS A C 1
ATOM 807 O O . HIS A 1 101 ? -19.678 9.517 43.770 1.00 83.19 101 HIS A O 1
ATOM 813 N N . LYS A 1 102 ? -18.976 10.767 42.041 1.00 79.56 102 LYS A N 1
ATOM 814 C CA . LYS A 1 102 ? -19.033 12.050 42.767 1.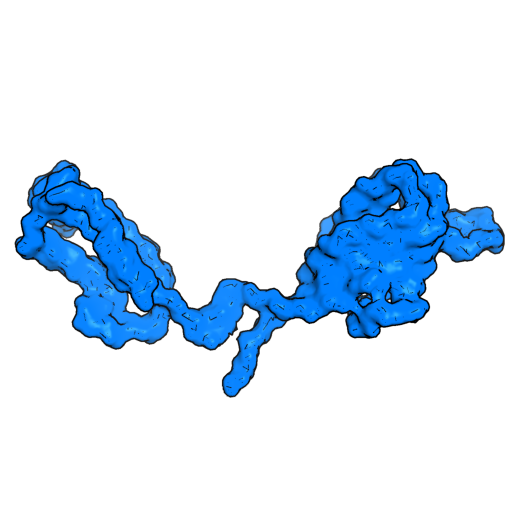00 79.56 102 LYS A CA 1
ATOM 815 C C . LYS A 1 102 ? -20.472 12.459 43.113 1.00 79.56 102 LYS A C 1
ATOM 817 O O . LYS A 1 102 ? -20.703 12.993 44.198 1.00 79.56 102 LYS A O 1
ATOM 822 N N . LYS A 1 103 ? -21.449 12.221 42.225 1.00 80.69 103 LYS A N 1
ATOM 823 C CA . LYS A 1 103 ? -22.879 12.487 42.497 1.00 80.69 103 LYS A CA 1
ATOM 824 C C . LYS A 1 103 ? -23.465 11.464 43.473 1.00 80.69 103 LYS A C 1
ATOM 826 O O . LYS A 1 103 ? -24.199 11.874 44.373 1.00 80.69 103 LYS A O 1
ATOM 831 N N . LYS A 1 104 ? -23.090 10.184 43.357 1.00 82.31 104 LYS A N 1
ATOM 832 C CA . LYS A 1 104 ? -23.529 9.100 44.254 1.00 82.31 104 LYS A CA 1
ATOM 833 C C . LYS A 1 104 ? -23.129 9.357 45.708 1.00 82.31 104 LYS A C 1
ATOM 835 O O . LYS A 1 104 ? -23.948 9.184 46.602 1.00 82.31 104 LYS A O 1
ATOM 840 N N . GLY A 1 105 ? -21.919 9.873 45.940 1.00 78.75 105 GLY A N 1
ATOM 841 C CA . GLY A 1 105 ? -21.470 10.267 47.282 1.00 78.75 105 GLY A CA 1
ATOM 842 C C . GLY A 1 105 ? -22.194 11.489 47.872 1.00 78.75 105 GLY A C 1
ATOM 843 O O . GLY A 1 105 ? -22.230 11.644 49.088 1.00 78.75 105 GLY A O 1
ATOM 844 N N . LYS A 1 106 ? -22.787 12.358 47.038 1.00 82.44 106 LYS A N 1
ATOM 845 C CA . LYS A 1 106 ? -23.418 13.623 47.471 1.00 82.44 106 LYS A CA 1
ATOM 846 C C . LYS A 1 106 ? -24.946 13.572 47.553 1.00 82.44 106 LYS A C 1
ATOM 848 O O . LYS A 1 106 ? -25.538 14.330 48.317 1.00 82.44 106 LYS A O 1
ATOM 853 N N . LYS A 1 107 ? -25.609 12.732 46.754 1.00 82.69 107 LYS A N 1
ATOM 854 C CA . LYS A 1 107 ? -27.075 12.692 46.630 1.00 82.69 107 LYS A CA 1
ATOM 855 C C . LYS A 1 107 ? -27.617 11.317 47.019 1.00 82.69 107 LYS A C 1
ATOM 857 O O . LYS A 1 107 ? -27.511 10.373 46.248 1.00 82.69 107 LYS A O 1
ATOM 862 N N . LYS A 1 108 ? -28.304 11.230 48.166 1.00 78.25 108 LYS A N 1
ATOM 863 C CA . LYS A 1 108 ? -28.889 9.971 48.681 1.00 78.25 108 LYS A CA 1
ATOM 864 C C . LYS A 1 108 ? -29.910 9.296 47.747 1.00 78.25 108 LYS A C 1
ATOM 866 O O . LYS A 1 108 ? -30.064 8.088 47.824 1.00 78.25 108 LYS A O 1
ATOM 871 N N . LYS A 1 109 ? -30.609 10.054 46.891 1.00 86.00 109 LYS A N 1
ATOM 872 C CA . LYS A 1 109 ? -31.604 9.538 45.922 1.00 86.00 109 LYS A CA 1
ATOM 873 C C . LYS A 1 109 ? -31.051 9.373 44.495 1.00 86.00 109 LYS A C 1
ATOM 875 O O . LYS A 1 109 ? -31.826 9.250 43.556 1.00 86.00 109 LYS A O 1
ATOM 880 N N . TYR A 1 110 ? -29.736 9.466 44.302 1.00 81.19 110 TYR A N 1
ATOM 881 C CA . TYR A 1 110 ? -29.139 9.303 42.977 1.00 81.19 110 TYR A CA 1
ATOM 882 C C . TYR A 1 110 ? -29.166 7.833 42.548 1.00 81.19 110 TYR A C 1
ATOM 884 O O . TYR A 1 110 ? -28.695 6.976 43.294 1.00 81.19 110 TYR A O 1
ATOM 892 N N . VAL A 1 111 ? -29.686 7.575 41.347 1.00 81.69 111 VAL A N 1
ATOM 893 C CA . VAL A 1 111 ? -29.722 6.243 40.727 1.00 81.69 111 VAL A CA 1
ATOM 894 C C . VAL A 1 111 ? -28.623 6.158 39.667 1.00 81.69 111 VAL A C 1
ATOM 896 O O . VAL A 1 111 ? -27.614 5.495 39.890 1.00 81.69 111 VAL A O 1
ATOM 899 N N . ASN A 1 112 ? -28.748 6.929 38.585 1.00 84.75 112 ASN A N 1
ATOM 900 C CA . ASN A 1 112 ? -27.763 7.022 37.509 1.00 84.75 112 ASN A CA 1
ATOM 901 C C . ASN A 1 112 ? -27.805 8.425 36.848 1.00 84.75 112 ASN A C 1
ATOM 903 O O . ASN A 1 112 ? -28.553 9.312 37.271 1.00 84.75 112 ASN A O 1
ATOM 907 N N . SER A 1 113 ? -26.929 8.662 35.872 1.00 83.38 113 SER A N 1
ATOM 908 C CA . SER A 1 113 ? -26.843 9.885 35.059 1.00 83.38 113 SER A CA 1
ATOM 909 C C . SER A 1 113 ? -27.456 9.704 33.662 1.00 83.38 113 SER A C 1
ATOM 911 O O . SER A 1 113 ? -27.140 10.515 32.793 1.00 83.38 113 SER A O 1
ATOM 913 N N . GLY A 1 114 ? -28.265 8.663 33.454 1.00 82.38 114 GLY A N 1
ATOM 914 C CA . GLY A 1 114 ? -28.785 8.195 32.169 1.00 82.38 114 GLY A CA 1
ATOM 915 C C . GLY A 1 114 ? -28.326 6.770 31.847 1.00 82.38 114 GLY A C 1
ATOM 916 O O . GLY A 1 114 ? -27.641 6.121 32.651 1.00 82.38 114 GLY A O 1
ATOM 917 N N . THR A 1 115 ? -28.681 6.287 30.660 1.00 81.44 115 THR A N 1
ATOM 918 C CA . THR A 1 115 ? -28.305 4.952 30.170 1.00 81.44 115 THR A CA 1
ATOM 919 C C . THR A 1 115 ? -27.628 5.028 28.805 1.00 81.44 115 THR A C 1
ATOM 921 O O . THR A 1 115 ? -27.824 5.979 28.052 1.00 81.44 115 THR A O 1
ATOM 924 N N . VAL A 1 116 ? -26.788 4.041 28.496 1.00 81.94 116 VAL A N 1
ATOM 925 C CA . VAL A 1 116 ? -26.166 3.841 27.181 1.00 81.94 116 VAL A CA 1
ATOM 926 C C . VAL A 1 116 ? -26.609 2.490 26.642 1.00 81.94 116 VAL A C 1
ATOM 928 O O . VAL A 1 116 ? -26.408 1.469 27.294 1.00 81.94 116 VAL A O 1
ATOM 931 N N . THR A 1 117 ? -27.161 2.473 25.435 1.00 81.19 117 THR A N 1
ATOM 932 C CA . THR A 1 117 ? -27.667 1.270 24.773 1.00 81.19 117 THR A CA 1
ATOM 933 C C . THR A 1 117 ? -26.798 0.928 23.569 1.00 81.19 117 THR A C 1
ATOM 935 O O . THR A 1 117 ? -26.516 1.774 22.715 1.00 81.19 117 THR A O 1
ATOM 938 N N . LEU A 1 118 ? -26.377 -0.334 23.482 1.00 80.25 118 LEU A N 1
ATOM 939 C CA . LEU A 1 118 ? -25.686 -0.864 22.309 1.00 80.25 118 LEU A CA 1
ATOM 940 C C . LEU A 1 118 ? -26.688 -1.087 21.171 1.00 80.25 118 LEU A C 1
ATOM 942 O O . LEU A 1 118 ? -27.535 -1.980 21.239 1.00 80.25 118 LEU A O 1
ATOM 946 N N . LEU A 1 119 ? -26.557 -0.313 20.097 1.00 78.50 119 LEU A N 1
ATOM 947 C CA . LEU A 1 119 ? -27.382 -0.460 18.898 1.00 78.50 119 LEU A CA 1
ATOM 948 C C . LEU A 1 119 ? -26.819 -1.483 17.922 1.00 78.50 119 LEU A C 1
ATOM 950 O O . LEU A 1 119 ? -27.570 -2.111 17.197 1.00 78.50 119 LEU A O 1
ATOM 954 N N . SER A 1 120 ? -25.508 -1.656 17.842 1.00 76.06 120 SER A N 1
ATOM 955 C CA . SER A 1 120 ? -24.944 -2.672 16.959 1.00 76.06 120 SER A CA 1
ATOM 956 C C . SER A 1 120 ? -23.546 -3.032 17.400 1.00 76.06 120 SER A C 1
ATOM 958 O O . SER A 1 120 ? -22.770 -2.169 17.813 1.00 76.06 120 SER A O 1
ATOM 960 N N . PHE A 1 121 ? -23.236 -4.317 17.287 1.00 76.69 121 PHE A N 1
ATOM 961 C CA . PHE A 1 121 ? -21.893 -4.834 17.447 1.00 76.69 121 PHE A CA 1
ATOM 962 C C . PHE A 1 121 ? -21.648 -5.895 16.384 1.00 76.69 121 PHE A C 1
ATOM 964 O O . PHE A 1 121 ? -22.271 -6.958 16.401 1.00 76.69 121 PHE A O 1
ATOM 971 N N . LYS A 1 122 ? -20.742 -5.602 15.453 1.00 72.12 122 LYS A N 1
ATOM 972 C CA . LYS A 1 122 ? -20.356 -6.534 14.394 1.00 72.12 122 LYS A CA 1
ATOM 973 C C . LYS A 1 122 ? -18.867 -6.811 14.488 1.00 72.12 122 LYS A C 1
ATOM 975 O O . LYS A 1 122 ? -18.061 -5.885 14.455 1.00 72.12 122 LYS A O 1
ATOM 980 N N . VAL A 1 123 ? -18.515 -8.088 14.601 1.00 75.38 123 VAL A N 1
ATOM 981 C CA . VAL A 1 123 ? -17.123 -8.535 14.533 1.00 75.38 123 VAL A CA 1
ATOM 982 C C . VAL A 1 123 ? -16.824 -8.897 13.092 1.00 7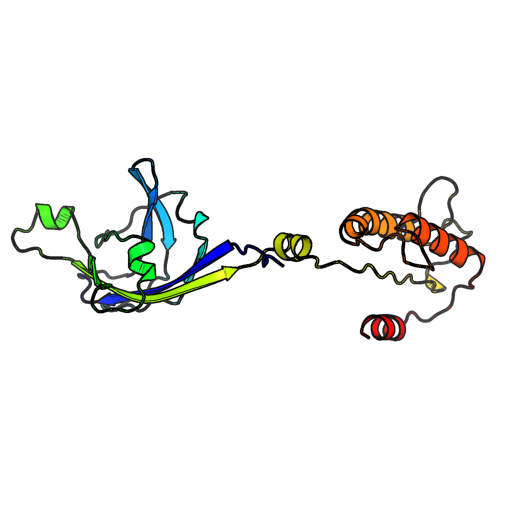5.38 123 VAL A C 1
ATOM 984 O O . VAL A 1 123 ? -17.460 -9.790 12.534 1.00 75.38 123 VAL A O 1
ATOM 987 N N . GLU A 1 124 ? -15.855 -8.213 12.504 1.00 74.00 124 GLU A N 1
ATOM 988 C CA . GLU A 1 124 ? -15.401 -8.464 11.142 1.00 74.00 124 GLU A CA 1
ATOM 989 C C . GLU A 1 124 ? -13.934 -8.883 11.151 1.00 74.00 124 GLU A C 1
ATOM 991 O O . GLU A 1 124 ? -13.150 -8.496 12.025 1.00 74.00 124 GLU A O 1
ATOM 996 N N . SER A 1 125 ? -13.576 -9.726 10.186 1.00 74.75 125 SER A N 1
ATOM 997 C CA . SER A 1 125 ? -12.186 -10.056 9.910 1.00 74.75 125 SER A CA 1
ATOM 998 C C . SER A 1 125 ? -11.629 -9.032 8.935 1.00 74.75 125 SER A C 1
ATOM 1000 O O . SER A 1 125 ? -12.108 -8.918 7.811 1.00 74.75 125 SER A O 1
ATOM 1002 N N . GLU A 1 126 ? -10.608 -8.311 9.374 1.00 76.75 126 GLU A N 1
ATOM 1003 C CA . GLU A 1 126 ? -9.838 -7.396 8.546 1.00 76.75 126 GLU A CA 1
ATOM 1004 C C . GLU A 1 126 ? -8.507 -8.063 8.185 1.00 76.75 126 GLU A C 1
ATOM 1006 O O . GLU A 1 126 ? -7.782 -8.571 9.050 1.00 76.75 126 GLU A O 1
ATOM 1011 N N . TYR A 1 127 ? -8.204 -8.097 6.891 1.00 80.62 127 TYR A N 1
ATOM 1012 C CA . TYR A 1 127 ? -7.015 -8.746 6.351 1.00 80.62 127 TYR A CA 1
ATOM 1013 C C . TYR A 1 127 ? -5.970 -7.696 5.996 1.00 80.62 127 TYR A C 1
ATOM 1015 O O . TYR A 1 127 ? -6.266 -6.713 5.319 1.00 80.62 127 TYR A O 1
ATOM 1023 N N . THR A 1 128 ? -4.737 -7.898 6.452 1.00 82.12 128 THR A N 1
ATOM 1024 C CA . THR A 1 128 ? -3.615 -7.035 6.077 1.00 82.12 128 THR A CA 1
ATOM 1025 C C . THR A 1 128 ? -3.001 -7.482 4.754 1.00 82.12 128 THR A C 1
ATOM 1027 O O . THR A 1 128 ? -3.155 -8.630 4.348 1.00 82.12 128 THR A O 1
ATOM 1030 N N . PHE A 1 129 ? -2.227 -6.606 4.109 1.00 84.75 129 PHE A N 1
ATOM 1031 C CA . PHE A 1 129 ? -1.446 -6.955 2.916 1.00 84.75 129 PHE A CA 1
ATOM 1032 C C . PHE A 1 129 ? -0.635 -8.256 3.097 1.00 84.75 129 PHE A C 1
ATOM 1034 O O . PHE A 1 129 ? -0.693 -9.151 2.261 1.00 84.75 129 PHE A O 1
ATOM 1041 N N . VAL A 1 130 ? 0.046 -8.410 4.240 1.00 83.06 130 VAL A N 1
ATOM 1042 C CA . VAL A 1 130 ? 0.854 -9.604 4.551 1.00 83.06 130 VAL A CA 1
ATOM 1043 C C . VAL A 1 130 ? -0.003 -10.867 4.676 1.00 83.06 130 VAL A C 1
ATOM 1045 O O . VAL A 1 130 ? 0.464 -11.957 4.352 1.00 83.06 130 VAL A O 1
ATOM 1048 N N . ASP A 1 131 ? -1.251 -10.738 5.124 1.00 85.38 131 ASP A N 1
ATOM 1049 C CA . ASP A 1 131 ? -2.168 -11.870 5.252 1.00 85.38 131 ASP A CA 1
ATOM 1050 C C . ASP A 1 131 ? -2.545 -12.429 3.871 1.00 85.38 131 ASP A C 1
ATOM 1052 O O . ASP A 1 131 ? -2.587 -13.646 3.701 1.00 85.38 131 ASP A O 1
ATOM 1056 N N . PHE A 1 132 ? -2.716 -11.562 2.866 1.00 87.00 132 PHE A N 1
ATOM 1057 C CA . PHE A 1 132 ? -2.920 -11.981 1.475 1.00 87.00 132 PHE A CA 1
ATOM 1058 C C . PHE A 1 132 ? -1.696 -12.703 0.905 1.00 87.00 132 PHE A C 1
ATOM 1060 O O . PHE A 1 132 ? -1.850 -13.787 0.339 1.00 87.00 132 PHE A O 1
ATOM 1067 N N . ILE A 1 133 ? -0.490 -12.160 1.115 1.00 87.06 133 ILE A N 1
ATOM 1068 C CA . ILE A 1 133 ? 0.762 -12.793 0.664 1.00 87.06 133 ILE A CA 1
ATOM 1069 C C . ILE A 1 133 ? 0.933 -14.178 1.304 1.00 87.06 133 ILE A C 1
ATOM 1071 O O . ILE A 1 133 ? 1.139 -15.170 0.611 1.00 87.06 133 ILE A O 1
ATOM 1075 N N . ARG A 1 134 ? 0.755 -14.290 2.628 1.00 81.94 134 ARG A N 1
ATOM 1076 C CA . ARG A 1 134 ? 0.793 -15.584 3.342 1.00 81.94 134 ARG A CA 1
ATOM 1077 C C . ARG A 1 134 ? -0.299 -16.552 2.896 1.00 81.94 134 ARG A C 1
ATOM 1079 O O . ARG A 1 134 ? -0.122 -17.760 3.009 1.00 81.94 134 ARG A O 1
ATOM 1086 N N . GLY A 1 135 ? -1.422 -16.022 2.423 1.00 85.19 135 GLY A N 1
ATOM 1087 C CA . GLY A 1 135 ? -2.515 -16.785 1.836 1.00 85.19 135 GLY A CA 1
ATOM 1088 C C . GLY A 1 135 ? -2.228 -17.342 0.442 1.00 85.19 135 GLY A C 1
ATOM 1089 O O . GLY A 1 135 ? -3.094 -18.019 -0.102 1.00 85.19 135 GLY A O 1
ATOM 1090 N N . GLY A 1 136 ? -1.049 -17.070 -0.127 1.00 85.88 136 GLY A N 1
ATOM 1091 C CA . GLY A 1 136 ? -0.660 -17.504 -1.469 1.00 85.88 136 GLY A CA 1
ATOM 1092 C C . GLY A 1 136 ? -0.954 -16.480 -2.565 1.00 85.88 136 GLY A C 1
ATOM 1093 O O . GLY A 1 136 ? -0.854 -16.816 -3.739 1.00 85.88 136 GLY A O 1
ATOM 1094 N N . THR A 1 137 ? -1.315 -15.240 -2.213 1.00 88.25 137 THR A N 1
ATOM 1095 C CA . THR A 1 137 ? -1.405 -14.159 -3.206 1.00 88.25 137 THR A CA 1
ATOM 1096 C C . THR A 1 137 ? 0.002 -13.796 -3.660 1.00 88.25 137 THR A C 1
ATOM 1098 O O . THR A 1 137 ? 0.840 -13.436 -2.835 1.00 88.25 137 THR A O 1
ATOM 1101 N N . GLN A 1 138 ? 0.245 -13.866 -4.961 1.00 84.50 138 GLN A N 1
ATOM 1102 C CA . GLN A 1 138 ? 1.503 -13.457 -5.574 1.00 84.50 138 GLN A CA 1
ATOM 1103 C C . GLN A 1 138 ? 1.372 -12.056 -6.179 1.00 84.50 138 GLN A C 1
ATOM 1105 O O . GLN A 1 138 ? 0.273 -11.616 -6.531 1.00 84.50 138 GLN A O 1
ATOM 1110 N N . LEU A 1 139 ? 2.499 -11.362 -6.318 1.00 85.69 139 LEU A N 1
ATOM 1111 C CA . LEU A 1 139 ? 2.581 -10.124 -7.086 1.00 85.69 139 LEU A CA 1
ATOM 1112 C C . LEU A 1 139 ? 3.300 -10.391 -8.404 1.00 85.69 139 LEU A C 1
ATOM 1114 O O . LEU A 1 139 ? 4.4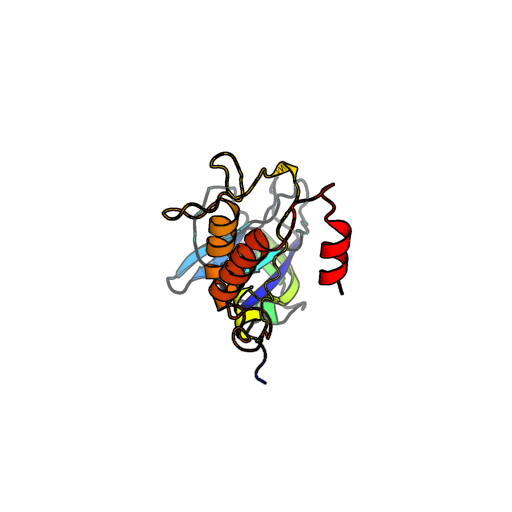96 -10.655 -8.412 1.00 85.69 139 LEU A O 1
ATOM 1118 N N . ASN A 1 140 ? 2.575 -10.271 -9.515 1.00 83.19 140 ASN A N 1
ATOM 1119 C CA . ASN A 1 140 ? 3.174 -10.339 -10.841 1.00 83.19 140 ASN A CA 1
ATOM 1120 C C . ASN A 1 140 ? 3.838 -8.996 -11.180 1.00 83.19 140 ASN A C 1
ATOM 1122 O O . ASN A 1 140 ? 3.208 -7.936 -11.091 1.00 83.19 140 ASN A O 1
ATOM 1126 N N . PHE A 1 141 ? 5.106 -9.043 -11.579 1.00 84.31 141 PHE A N 1
ATOM 1127 C CA . PHE A 1 141 ? 5.866 -7.872 -11.985 1.00 84.31 141 PHE A CA 1
ATOM 1128 C C . PHE A 1 141 ? 5.945 -7.764 -13.506 1.00 84.31 141 PHE A C 1
ATOM 1130 O O . PHE A 1 141 ? 6.577 -8.577 -14.174 1.00 84.31 141 PHE A O 1
ATOM 1137 N N . THR A 1 142 ? 5.340 -6.715 -14.065 1.00 86.69 142 THR A N 1
ATOM 1138 C CA . THR A 1 142 ? 5.438 -6.402 -15.494 1.00 86.69 142 THR A CA 1
ATOM 1139 C C . THR A 1 142 ? 6.139 -5.070 -15.709 1.00 86.69 142 THR A C 1
ATOM 1141 O O . THR A 1 142 ? 5.841 -4.078 -15.043 1.00 86.69 142 THR A O 1
ATOM 1144 N N . VAL A 1 143 ? 7.055 -5.045 -16.675 1.00 89.25 143 VAL A N 1
ATOM 1145 C CA . VAL A 1 143 ? 7.875 -3.883 -17.008 1.00 89.25 143 VAL A CA 1
ATOM 1146 C C . VAL A 1 143 ? 7.640 -3.482 -18.459 1.00 89.25 143 VAL A C 1
ATOM 1148 O O . VAL A 1 143 ? 7.705 -4.311 -19.363 1.00 89.25 143 VAL A O 1
ATOM 1151 N N . ALA A 1 144 ? 7.438 -2.186 -18.678 1.00 92.31 144 ALA A N 1
ATOM 1152 C CA . ALA A 1 144 ? 7.413 -1.562 -19.992 1.00 92.31 144 ALA A CA 1
ATOM 1153 C C . ALA A 1 144 ? 8.463 -0.450 -20.031 1.00 92.31 144 ALA A C 1
ATOM 1155 O O . ALA A 1 144 ? 8.482 0.410 -19.151 1.00 92.31 144 ALA A O 1
ATOM 1156 N N . ILE A 1 145 ? 9.338 -0.472 -21.035 1.00 94.00 145 ILE A N 1
ATOM 1157 C CA . ILE A 1 145 ? 10.453 0.473 -21.155 1.00 94.00 145 ILE A CA 1
ATOM 1158 C C . ILE A 1 145 ? 10.232 1.334 -22.393 1.00 94.00 145 ILE A C 1
ATOM 1160 O O . ILE A 1 145 ? 9.904 0.828 -23.466 1.00 94.00 145 ILE A O 1
ATOM 1164 N N . ASP A 1 146 ? 10.410 2.640 -22.237 1.00 95.56 146 ASP A N 1
ATOM 1165 C CA . ASP A 1 146 ? 10.285 3.603 -23.323 1.00 95.56 146 ASP A CA 1
ATOM 1166 C C . ASP A 1 146 ? 11.549 3.606 -24.192 1.00 95.56 146 ASP A C 1
ATOM 1168 O O . ASP A 1 146 ? 12.551 4.188 -23.807 1.00 95.56 146 ASP A O 1
ATOM 1172 N N . PHE A 1 147 ? 11.487 2.986 -25.373 1.00 95.88 147 PHE A N 1
ATOM 1173 C CA . PHE A 1 147 ? 12.561 2.988 -26.377 1.00 95.88 147 PHE A CA 1
ATOM 1174 C C . PHE A 1 147 ? 12.355 4.070 -27.459 1.00 95.88 147 PHE A C 1
ATOM 1176 O O . PHE A 1 147 ? 12.650 3.863 -28.640 1.00 95.88 147 PHE A O 1
ATOM 1183 N N . THR A 1 148 ? 11.823 5.240 -27.100 1.00 96.19 148 THR A N 1
ATOM 1184 C CA . THR A 1 148 ? 11.594 6.317 -28.074 1.00 96.19 148 THR A CA 1
ATOM 1185 C C . THR A 1 148 ? 12.845 7.119 -28.406 1.00 96.19 148 THR A C 1
ATOM 1187 O O . THR A 1 148 ? 13.731 7.319 -27.575 1.00 96.19 148 THR A O 1
ATOM 1190 N N . ALA A 1 149 ? 12.909 7.628 -29.643 1.00 94.88 149 ALA A N 1
ATOM 1191 C CA . ALA A 1 149 ? 14.057 8.382 -30.157 1.00 94.88 149 ALA A CA 1
ATOM 1192 C C . ALA A 1 149 ? 14.403 9.638 -29.329 1.00 94.88 149 ALA A C 1
ATOM 1194 O O . ALA A 1 149 ? 15.555 10.072 -29.325 1.00 94.88 149 ALA A O 1
ATOM 1195 N N . SER A 1 150 ? 13.441 10.200 -28.589 1.00 95.88 150 SER A N 1
ATOM 1196 C CA . SER A 1 150 ? 13.654 11.323 -27.664 1.00 95.88 150 SER A CA 1
ATOM 1197 C C . SER A 1 150 ? 14.625 11.014 -26.522 1.00 95.88 150 SER A C 1
ATOM 1199 O O . SER A 1 150 ? 15.202 11.943 -25.966 1.00 95.88 150 SER A O 1
ATOM 1201 N N . ASN A 1 151 ? 14.859 9.737 -26.197 1.00 95.56 151 ASN A N 1
ATOM 1202 C CA . ASN A 1 151 ? 15.847 9.327 -25.194 1.00 95.56 151 ASN A CA 1
ATOM 1203 C C . ASN A 1 151 ? 17.305 9.450 -25.689 1.00 95.56 151 ASN A C 1
ATOM 1205 O O . ASN A 1 151 ? 18.237 9.259 -24.904 1.00 95.56 151 ASN A O 1
ATOM 1209 N N . GLY A 1 152 ? 17.524 9.782 -26.967 1.00 93.69 152 GLY A N 1
ATOM 1210 C CA . GLY A 1 152 ? 18.850 9.930 -27.568 1.00 93.69 152 GLY A CA 1
ATOM 1211 C C . GLY A 1 152 ? 19.536 8.594 -27.868 1.00 93.69 152 GLY A C 1
ATOM 1212 O O . GLY A 1 152 ? 19.099 7.536 -27.427 1.00 93.69 152 GLY A O 1
ATOM 1213 N N . ASN A 1 153 ? 20.628 8.634 -28.636 1.00 93.50 153 ASN A N 1
ATOM 1214 C CA . ASN A 1 153 ? 21.348 7.425 -29.042 1.00 93.50 153 ASN A CA 1
ATOM 1215 C C . ASN A 1 153 ? 22.052 6.765 -27.830 1.00 93.50 153 ASN A C 1
ATOM 1217 O O . ASN A 1 153 ? 22.894 7.427 -27.225 1.00 93.50 153 ASN A O 1
ATOM 1221 N N . PRO A 1 154 ? 21.809 5.475 -27.516 1.00 95.12 154 PRO A N 1
ATOM 1222 C CA . PRO A 1 154 ? 22.387 4.790 -26.349 1.00 95.12 154 PRO A CA 1
ATOM 1223 C C . PRO A 1 154 ? 23.924 4.752 -26.284 1.00 95.12 154 PRO A C 1
ATOM 1225 O O . PRO A 1 154 ? 24.491 4.501 -25.220 1.00 95.12 154 PRO A O 1
ATOM 1228 N N . SER A 1 155 ? 24.623 4.990 -27.398 1.00 92.00 155 SER A N 1
ATOM 1229 C CA . SER A 1 155 ? 26.088 5.114 -27.432 1.00 92.00 155 SER A CA 1
ATOM 1230 C C . SER A 1 155 ? 26.595 6.494 -26.999 1.00 92.00 155 SER A C 1
ATOM 1232 O O . SER A 1 155 ? 27.796 6.668 -26.803 1.00 92.00 155 SER A O 1
ATOM 1234 N N . GLN A 1 156 ? 25.714 7.487 -26.873 1.00 94.25 156 GLN A N 1
ATOM 1235 C CA . GLN A 1 156 ? 26.077 8.850 -26.500 1.00 94.25 156 GLN A CA 1
ATOM 1236 C C . GLN A 1 156 ? 25.869 9.089 -24.999 1.00 94.25 156 GLN A C 1
ATOM 1238 O O . GLN A 1 156 ? 24.797 8.767 -24.485 1.00 94.25 156 GLN A O 1
ATOM 1243 N N . PRO A 1 157 ? 26.825 9.734 -24.300 1.00 94.06 157 PRO A N 1
ATOM 1244 C CA . PRO A 1 157 ? 26.711 10.034 -22.867 1.00 94.06 157 PRO A CA 1
ATOM 1245 C C . PRO A 1 157 ? 25.511 10.904 -22.474 1.00 94.06 157 PRO A C 1
ATOM 1247 O O . PRO A 1 157 ? 25.136 10.945 -21.309 1.00 94.06 157 PRO A O 1
ATOM 1250 N N . THR A 1 158 ? 24.922 11.621 -23.431 1.00 94.94 158 THR A N 1
ATOM 1251 C CA . THR A 1 158 ? 23.733 12.460 -23.236 1.00 94.94 158 THR A CA 1
ATOM 1252 C C . THR A 1 158 ? 22.423 11.672 -23.267 1.00 94.94 158 THR A C 1
ATOM 1254 O O . THR A 1 158 ? 21.381 12.228 -22.929 1.00 94.94 158 THR A O 1
ATOM 1257 N N . SER A 1 159 ? 22.444 10.403 -23.686 1.00 96.69 159 SER A N 1
ATOM 1258 C CA . SER A 1 159 ? 21.249 9.565 -23.748 1.00 96.69 159 SER A CA 1
ATOM 1259 C C . SER A 1 159 ? 20.809 9.104 -22.363 1.00 96.69 159 SER A C 1
ATOM 1261 O O . SER A 1 159 ? 21.620 8.678 -21.540 1.00 96.69 159 SER A O 1
ATOM 1263 N N . LEU A 1 160 ? 19.495 9.077 -22.134 1.00 95.94 160 LEU A N 1
ATOM 1264 C CA . LEU A 1 160 ? 18.919 8.463 -20.933 1.00 95.94 160 LEU A CA 1
ATOM 1265 C C . LEU A 1 160 ? 19.105 6.937 -20.911 1.00 95.94 160 LEU A C 1
ATOM 1267 O O . LEU A 1 160 ? 19.052 6.326 -19.845 1.00 95.94 160 LEU A O 1
ATOM 1271 N N . HIS A 1 161 ? 19.386 6.333 -22.069 1.00 97.00 161 HIS A N 1
ATOM 1272 C CA . HIS A 1 161 ? 19.758 4.929 -22.221 1.00 97.00 161 HIS A CA 1
ATOM 1273 C C . HIS A 1 161 ? 21.269 4.705 -22.316 1.00 97.00 161 HIS A C 1
ATOM 1275 O O . HIS A 1 161 ? 21.688 3.615 -22.709 1.00 97.00 161 HIS A O 1
ATOM 1281 N N . TYR A 1 162 ? 22.101 5.698 -21.978 1.00 96.31 162 TYR A N 1
ATOM 1282 C CA . TYR A 1 162 ? 23.545 5.576 -22.152 1.00 96.31 162 TYR A CA 1
ATOM 1283 C C . TYR A 1 162 ? 24.093 4.286 -21.521 1.00 96.31 162 TYR A C 1
ATOM 1285 O O . TYR A 1 162 ? 23.869 4.000 -20.340 1.00 96.31 162 TYR A O 1
ATOM 1293 N N . MET A 1 163 ? 24.798 3.488 -22.324 1.00 92.44 163 MET A N 1
ATOM 1294 C CA . MET A 1 163 ? 25.405 2.228 -21.894 1.00 92.44 163 MET A CA 1
ATOM 1295 C C . MET A 1 163 ? 26.825 2.471 -21.375 1.00 92.44 163 MET A C 1
ATOM 1297 O O . MET A 1 163 ? 27.814 2.116 -22.016 1.00 92.44 163 MET A O 1
ATOM 1301 N N . SER A 1 164 ? 26.925 3.105 -20.205 1.00 91.06 164 SER A N 1
ATOM 1302 C CA . SER A 1 164 ? 28.210 3.297 -19.528 1.00 91.06 164 SER A CA 1
ATOM 1303 C C . SER A 1 164 ? 28.793 1.951 -19.068 1.00 91.06 164 SER A C 1
ATOM 1305 O O . SER A 1 164 ? 28.067 1.142 -18.491 1.00 91.06 164 SER A O 1
ATOM 1307 N N . PRO A 1 165 ? 30.107 1.709 -19.238 1.00 88.31 165 PRO A N 1
ATOM 1308 C CA . PRO A 1 165 ? 30.757 0.502 -18.727 1.00 88.31 165 PRO A CA 1
ATOM 1309 C C . PRO A 1 165 ? 30.921 0.499 -17.197 1.00 88.31 165 PRO A C 1
ATOM 1311 O O . PRO A 1 165 ? 31.292 -0.526 -16.632 1.00 88.31 165 PRO A O 1
ATOM 1314 N N . TYR A 1 166 ? 30.668 1.628 -16.521 1.00 90.75 166 TYR A N 1
ATOM 1315 C CA . TYR A 1 166 ? 30.914 1.787 -15.081 1.00 90.75 166 TYR A CA 1
ATOM 1316 C C . TYR A 1 166 ? 29.655 2.049 -14.253 1.00 90.75 166 TYR A C 1
ATOM 1318 O O . TYR A 1 166 ? 29.678 1.862 -13.039 1.00 90.75 166 TYR A O 1
ATOM 1326 N N . GLN A 1 167 ? 28.578 2.540 -14.871 1.00 91.81 167 GLN A N 1
ATOM 1327 C CA . GLN A 1 167 ? 27.380 2.981 -14.156 1.00 91.81 167 GLN A CA 1
ATOM 1328 C C . GLN A 1 167 ? 26.112 2.582 -14.903 1.00 91.81 167 GLN A C 1
ATOM 1330 O O . GLN A 1 167 ? 26.049 2.631 -16.129 1.00 91.81 167 GLN A O 1
ATOM 1335 N N . MET A 1 168 ? 25.080 2.226 -14.145 1.00 93.62 168 MET A N 1
ATOM 1336 C CA . MET A 1 168 ? 23.748 2.005 -14.691 1.00 93.62 168 MET A CA 1
ATOM 1337 C C . MET A 1 168 ? 23.099 3.342 -15.058 1.00 93.62 168 MET A C 1
ATOM 1339 O O . MET A 1 168 ? 23.230 4.328 -14.334 1.00 93.62 168 MET A O 1
ATOM 1343 N N . ASN A 1 169 ? 22.368 3.366 -16.171 1.00 96.50 169 ASN A N 1
ATOM 1344 C CA . ASN A 1 169 ? 21.529 4.509 -16.514 1.00 96.50 169 ASN A CA 1
ATOM 1345 C C . ASN A 1 169 ? 20.254 4.560 -15.656 1.00 96.50 169 ASN A C 1
ATOM 1347 O O . ASN A 1 169 ? 19.954 3.631 -14.904 1.00 96.50 169 ASN A O 1
ATOM 1351 N N . ALA A 1 170 ? 19.499 5.655 -15.773 1.00 95.75 170 ALA A N 1
ATOM 1352 C CA . ALA A 1 170 ? 18.314 5.904 -14.953 1.00 95.75 170 ALA A CA 1
ATOM 1353 C C . ALA A 1 170 ? 17.266 4.782 -15.051 1.00 95.75 170 ALA A C 1
ATOM 1355 O O . ALA A 1 170 ? 16.707 4.382 -14.031 1.00 95.75 170 ALA A O 1
ATOM 1356 N N . TYR A 1 171 ? 17.054 4.224 -16.247 1.00 97.44 171 TYR A N 1
ATOM 1357 C CA . TYR A 1 171 ? 16.145 3.096 -16.446 1.00 97.44 171 TYR A CA 1
ATOM 1358 C C . TYR A 1 171 ? 16.651 1.836 -15.740 1.00 97.44 171 TYR A C 1
ATOM 1360 O O . TYR A 1 171 ? 15.908 1.242 -14.967 1.00 97.44 171 TYR A O 1
ATOM 1368 N N . ALA A 1 172 ? 17.917 1.453 -15.935 1.00 96.50 172 ALA A N 1
ATOM 1369 C CA . ALA A 1 172 ? 18.492 0.278 -15.276 1.00 96.50 172 ALA A CA 1
ATOM 1370 C C . ALA A 1 172 ? 18.472 0.397 -13.741 1.00 96.50 172 ALA A C 1
ATOM 1372 O O . ALA A 1 172 ? 18.139 -0.569 -13.057 1.00 96.50 172 ALA A O 1
ATOM 1373 N N . MET A 1 173 ? 18.753 1.586 -13.195 1.00 96.69 173 MET A N 1
ATOM 1374 C CA . MET A 1 173 ? 18.638 1.837 -11.755 1.00 96.69 173 MET A CA 1
ATOM 1375 C C . MET A 1 173 ? 17.198 1.677 -11.255 1.00 96.69 173 MET A C 1
ATOM 1377 O O . MET A 1 173 ? 16.983 1.037 -10.229 1.00 96.69 173 MET A O 1
ATOM 1381 N N . ALA A 1 174 ? 16.212 2.219 -11.979 1.00 96.81 174 ALA A N 1
ATOM 1382 C CA . ALA A 1 174 ? 14.801 2.105 -11.610 1.00 96.81 174 ALA A CA 1
ATOM 1383 C C . ALA A 1 174 ? 14.304 0.653 -11.671 1.00 96.81 174 ALA A C 1
ATOM 1385 O O . ALA A 1 174 ? 13.652 0.188 -10.737 1.00 96.81 174 ALA A O 1
ATOM 1386 N N . LEU A 1 175 ? 14.662 -0.075 -12.735 1.00 95.69 175 LEU A N 1
ATOM 1387 C CA . LEU A 1 175 ? 14.364 -1.499 -12.881 1.00 95.69 175 LEU A CA 1
ATOM 1388 C C . LEU A 1 175 ? 14.911 -2.284 -11.697 1.00 95.69 175 LEU A C 1
ATOM 1390 O O . LEU A 1 175 ? 14.158 -3.008 -11.051 1.00 95.69 175 LEU A O 1
ATOM 1394 N N . LYS A 1 176 ? 16.198 -2.098 -11.388 1.00 94.50 176 LYS A N 1
ATOM 1395 C CA . LYS A 1 176 ? 16.859 -2.804 -10.295 1.00 94.50 176 LYS A CA 1
ATOM 1396 C C . LYS A 1 176 ? 16.215 -2.489 -8.947 1.00 94.50 176 LYS A C 1
ATOM 1398 O O . LYS A 1 176 ? 15.831 -3.411 -8.244 1.00 94.50 176 LYS A O 1
ATOM 1403 N N . ALA A 1 177 ? 16.013 -1.212 -8.627 1.00 95.38 177 ALA A N 1
ATOM 1404 C CA . ALA A 1 177 ? 15.452 -0.798 -7.341 1.00 95.38 177 ALA A CA 1
ATOM 1405 C C . ALA A 1 177 ? 14.039 -1.356 -7.088 1.00 95.38 177 ALA A C 1
ATOM 1407 O O . ALA A 1 177 ? 13.724 -1.770 -5.975 1.00 95.38 177 ALA A O 1
ATOM 1408 N N . VAL A 1 178 ? 13.182 -1.376 -8.114 1.00 94.19 178 VAL A N 1
ATOM 1409 C CA . VAL A 1 178 ? 11.820 -1.918 -7.997 1.00 94.19 178 VAL A CA 1
ATOM 1410 C C . VAL A 1 178 ? 11.839 -3.446 -8.021 1.00 94.19 178 VAL A C 1
ATOM 1412 O O . VAL A 1 178 ? 11.215 -4.089 -7.176 1.00 94.19 178 VAL A O 1
ATOM 1415 N N . GLY A 1 179 ? 12.576 -4.027 -8.966 1.00 92.00 179 GLY A N 1
ATOM 1416 C CA . GLY A 1 179 ? 12.665 -5.468 -9.152 1.00 92.00 179 GLY A CA 1
ATOM 1417 C C . GLY A 1 179 ? 13.278 -6.184 -7.957 1.00 92.00 179 GLY A C 1
ATOM 1418 O O . GLY A 1 179 ? 12.790 -7.247 -7.594 1.00 92.00 179 GLY A O 1
ATOM 1419 N N . GLU A 1 180 ? 14.271 -5.585 -7.292 1.00 92.19 180 GLU A N 1
ATOM 1420 C CA . GLU A 1 180 ? 14.898 -6.161 -6.099 1.00 92.19 180 GLU A CA 1
ATOM 1421 C C . GLU A 1 180 ? 13.912 -6.374 -4.949 1.00 92.19 180 GLU A C 1
ATOM 1423 O O . GLU A 1 180 ? 14.049 -7.345 -4.211 1.00 92.19 180 GLU A O 1
ATOM 1428 N N . ILE A 1 181 ? 12.903 -5.506 -4.830 1.00 91.81 181 ILE A N 1
ATOM 1429 C CA . ILE A 1 181 ? 11.862 -5.598 -3.802 1.00 91.81 181 ILE A CA 1
ATOM 1430 C C . ILE A 1 181 ? 10.746 -6.538 -4.252 1.00 91.81 181 ILE A C 1
ATOM 1432 O O . ILE A 1 181 ? 10.348 -7.430 -3.505 1.00 91.81 181 ILE A O 1
ATOM 1436 N N . ILE A 1 182 ? 10.203 -6.320 -5.455 1.00 88.94 182 ILE A N 1
ATOM 1437 C CA . ILE A 1 182 ? 9.001 -7.032 -5.909 1.00 88.94 182 ILE A CA 1
ATOM 1438 C C . ILE A 1 182 ? 9.294 -8.508 -6.153 1.00 88.94 182 ILE A C 1
ATOM 1440 O O . ILE A 1 182 ? 8.430 -9.334 -5.864 1.00 88.94 182 ILE A O 1
ATOM 1444 N N . GLN A 1 183 ? 10.503 -8.855 -6.610 1.00 86.69 183 GLN A N 1
ATOM 1445 C CA . GLN A 1 183 ? 10.837 -10.241 -6.922 1.00 86.69 183 GLN A CA 1
ATOM 1446 C C . GLN A 1 183 ? 10.578 -11.177 -5.740 1.00 86.69 183 GLN A C 1
ATOM 1448 O O . GLN A 1 183 ? 10.243 -12.323 -5.970 1.00 86.69 183 GLN A O 1
ATOM 1453 N N . ASP A 1 184 ? 10.707 -10.742 -4.483 1.00 86.38 184 ASP A N 1
ATOM 1454 C CA . ASP A 1 184 ? 10.476 -11.586 -3.297 1.00 86.38 184 ASP A CA 1
ATOM 1455 C C . ASP A 1 184 ? 9.007 -11.939 -3.035 1.00 86.38 184 ASP A C 1
ATOM 1457 O O . ASP A 1 184 ? 8.722 -12.832 -2.237 1.00 86.38 184 ASP A O 1
ATOM 1461 N N . TYR A 1 185 ? 8.084 -11.283 -3.736 1.00 86.38 185 TYR A N 1
ATOM 1462 C CA . TYR A 1 185 ? 6.643 -11.529 -3.673 1.00 86.38 185 TYR A CA 1
ATOM 1463 C C . TYR A 1 185 ? 6.115 -12.298 -4.894 1.00 86.38 185 TYR A C 1
ATOM 1465 O O . TYR A 1 185 ? 4.915 -12.569 -4.976 1.00 86.38 185 TYR A O 1
ATOM 1473 N N . ASP A 1 186 ? 7.003 -12.662 -5.817 1.00 80.94 186 ASP A N 1
ATOM 1474 C CA . ASP A 1 186 ? 6.742 -13.551 -6.941 1.00 80.94 186 ASP A CA 1
ATOM 1475 C C . ASP A 1 186 ? 7.370 -14.915 -6.620 1.00 80.94 186 ASP A C 1
ATOM 1477 O O . ASP A 1 186 ? 8.580 -15.022 -6.412 1.00 80.94 186 ASP A O 1
ATOM 1481 N N . SER A 1 187 ? 6.551 -15.959 -6.484 1.00 71.19 187 SER A N 1
ATOM 1482 C CA . SER A 1 187 ? 7.067 -17.307 -6.183 1.00 71.19 187 SER A CA 1
ATOM 1483 C C . SER A 1 187 ? 7.503 -18.050 -7.446 1.00 71.19 187 SER A C 1
ATOM 1485 O O . SER A 1 187 ? 8.285 -18.996 -7.347 1.00 71.19 187 SER A O 1
ATOM 1487 N N . ASP A 1 188 ? 7.076 -17.578 -8.619 1.00 67.12 188 ASP A N 1
ATOM 1488 C CA . ASP A 1 188 ? 7.246 -18.244 -9.910 1.00 67.12 188 ASP A CA 1
ATOM 1489 C C . ASP A 1 188 ? 8.438 -17.645 -10.682 1.00 67.12 188 ASP A C 1
ATOM 1491 O O . ASP A 1 188 ? 8.557 -17.806 -11.898 1.00 67.12 188 ASP A O 1
ATOM 1495 N N . LYS A 1 189 ? 9.383 -16.999 -9.969 1.00 62.94 189 LYS A N 1
ATOM 1496 C CA . LYS A 1 189 ? 10.563 -16.295 -10.529 1.00 62.94 189 LYS A CA 1
ATOM 1497 C C . LYS A 1 189 ? 11.360 -17.106 -11.561 1.00 62.94 189 LYS A C 1
ATOM 1499 O O . LYS A 1 189 ? 12.113 -16.533 -12.346 1.00 62.94 189 LYS A O 1
ATOM 1504 N N . ILE A 1 190 ? 11.267 -18.434 -11.483 1.00 55.34 190 ILE A N 1
ATOM 1505 C CA . ILE A 1 190 ? 12.048 -19.416 -12.245 1.00 55.34 190 ILE A CA 1
ATOM 1506 C C . ILE A 1 190 ? 11.289 -19.898 -13.495 1.00 55.34 190 ILE A C 1
ATOM 1508 O O . ILE A 1 190 ? 11.913 -20.403 -14.425 1.00 55.34 190 ILE A O 1
ATOM 1512 N N . GLU A 1 191 ? 9.967 -19.720 -13.557 1.00 56.31 191 GLU A N 1
ATOM 1513 C CA . GLU A 1 191 ? 9.132 -20.268 -14.634 1.00 56.31 191 GLU A CA 1
ATOM 1514 C C . GLU A 1 191 ? 8.899 -19.295 -15.796 1.00 56.31 191 GLU A C 1
ATOM 1516 O O . GLU A 1 191 ? 8.337 -19.693 -16.815 1.00 56.31 191 GLU A O 1
ATOM 1521 N N . ASN A 1 192 ? 9.352 -18.039 -15.700 1.00 62.84 192 ASN A N 1
ATOM 1522 C CA . ASN A 1 192 ? 9.229 -17.095 -16.808 1.00 62.84 192 ASN A CA 1
ATOM 1523 C C . ASN A 1 192 ? 10.236 -17.445 -17.928 1.00 62.84 192 ASN A C 1
ATOM 1525 O O . ASN A 1 192 ? 11.441 -17.251 -17.749 1.00 62.84 192 ASN A O 1
ATOM 1529 N N . PRO A 1 193 ? 9.771 -17.905 -19.109 1.00 61.84 193 PRO A N 1
ATOM 1530 C CA . PRO A 1 193 ? 10.651 -18.365 -20.183 1.00 61.84 193 PRO A CA 1
ATOM 1531 C C . PRO A 1 193 ? 11.425 -17.228 -20.867 1.00 61.84 193 PRO A C 1
ATOM 1533 O O . PRO A 1 193 ? 12.319 -17.501 -21.663 1.00 61.84 193 PRO A O 1
ATOM 1536 N N . ASN A 1 194 ? 11.085 -15.965 -20.584 1.00 65.81 194 ASN A N 1
ATOM 1537 C CA . ASN A 1 194 ? 11.671 -14.801 -21.246 1.00 65.81 194 ASN A CA 1
ATOM 1538 C C . ASN A 1 194 ? 12.741 -14.104 -20.392 1.00 65.81 194 ASN A C 1
ATOM 1540 O O . ASN A 1 194 ? 13.729 -13.618 -20.940 1.00 65.81 194 ASN A O 1
ATOM 1544 N N . CYS A 1 195 ? 12.556 -14.030 -19.068 1.00 75.38 195 CYS A N 1
ATOM 1545 C CA . CYS A 1 195 ? 13.473 -13.357 -18.141 1.00 75.38 195 CYS A CA 1
ATOM 1546 C C . CYS A 1 195 ? 13.431 -14.026 -16.759 1.00 75.38 195 CYS A C 1
ATOM 1548 O O . CYS A 1 195 ? 12.376 -14.045 -16.129 1.00 75.38 195 CYS A O 1
ATOM 1550 N N . VAL A 1 196 ? 14.570 -14.509 -16.251 1.00 83.56 196 VAL A N 1
ATOM 1551 C CA . VAL A 1 196 ? 14.668 -15.074 -14.891 1.00 83.56 196 VAL A CA 1
ATOM 1552 C C . VAL A 1 196 ? 15.020 -13.968 -13.893 1.00 83.56 196 VAL A C 1
ATOM 1554 O O . VAL A 1 196 ? 16.147 -13.466 -13.876 1.00 83.56 196 VAL A O 1
ATOM 1557 N N . GLY A 1 197 ? 14.052 -13.586 -13.056 1.00 86.81 197 GLY A N 1
ATOM 1558 C CA . GLY A 1 197 ? 14.206 -12.526 -12.052 1.00 86.81 197 GLY A CA 1
ATOM 1559 C C . GLY A 1 197 ? 14.585 -11.152 -12.628 1.00 86.81 197 GLY A C 1
ATOM 1560 O O . GLY A 1 197 ? 14.494 -10.902 -13.832 1.00 86.81 197 GLY A O 1
ATOM 1561 N N . ILE A 1 198 ? 15.025 -10.238 -11.754 1.00 91.56 198 ILE A N 1
ATOM 1562 C CA . ILE A 1 198 ? 15.402 -8.875 -12.168 1.00 91.56 198 ILE A CA 1
ATOM 1563 C C . ILE A 1 198 ? 16.657 -8.845 -13.052 1.00 91.56 198 ILE A C 1
ATOM 1565 O O . ILE A 1 198 ? 16.751 -8.028 -13.966 1.00 91.56 198 ILE A O 1
ATOM 1569 N N . GLU A 1 199 ? 17.595 -9.768 -12.844 1.00 90.75 199 GLU A N 1
ATOM 1570 C CA . GLU A 1 199 ? 18.802 -9.858 -13.672 1.00 90.75 199 GLU A CA 1
ATOM 1571 C C . GLU A 1 199 ? 18.460 -10.207 -15.129 1.00 90.75 199 GLU A C 1
ATOM 1573 O O . GLU A 1 199 ? 18.969 -9.563 -16.045 1.00 90.75 199 GLU A O 1
ATOM 1578 N N . GLY A 1 200 ? 17.511 -11.126 -15.361 1.00 90.94 200 GLY A N 1
ATOM 1579 C CA . GLY A 1 200 ? 17.030 -11.433 -16.710 1.00 90.94 200 GLY A CA 1
ATOM 1580 C C . GLY A 1 200 ? 16.350 -10.241 -17.394 1.00 90.94 200 GLY A C 1
ATOM 1581 O O . GLY A 1 200 ? 16.532 -10.025 -18.591 1.00 90.94 200 GLY A O 1
ATOM 1582 N N . VAL A 1 201 ? 15.614 -9.419 -16.637 1.00 91.88 201 VAL A N 1
ATOM 1583 C CA . VAL A 1 201 ? 14.996 -8.188 -17.164 1.00 91.88 201 VAL A CA 1
ATOM 1584 C C . VAL A 1 201 ? 16.059 -7.151 -17.542 1.00 91.88 201 VAL A C 1
ATOM 1586 O O . VAL A 1 201 ? 15.955 -6.523 -18.598 1.00 91.88 201 VAL A O 1
ATOM 1589 N N . LEU A 1 202 ? 17.094 -6.973 -16.715 1.00 93.94 202 LEU A N 1
ATOM 1590 C CA . LEU A 1 202 ? 18.212 -6.072 -17.014 1.00 93.94 202 LEU A CA 1
ATOM 1591 C C . LEU A 1 202 ? 18.994 -6.538 -18.248 1.00 93.94 202 LEU A C 1
ATOM 1593 O O . LEU A 1 202 ? 19.329 -5.717 -19.105 1.00 93.94 202 LEU A O 1
ATOM 1597 N N . GLU A 1 203 ? 19.242 -7.842 -18.375 1.00 92.62 203 GLU A N 1
ATOM 1598 C CA . GLU A 1 203 ? 19.882 -8.419 -19.557 1.00 92.62 203 GLU A CA 1
ATOM 1599 C C . GLU A 1 203 ? 19.051 -8.158 -20.820 1.00 92.62 203 GLU A C 1
ATOM 1601 O O . GLU A 1 203 ? 19.573 -7.609 -21.796 1.00 92.62 203 GLU A O 1
ATOM 1606 N N . ALA A 1 204 ? 17.748 -8.452 -20.788 1.00 93.25 204 ALA A N 1
ATOM 1607 C CA . ALA A 1 204 ? 16.841 -8.200 -21.907 1.00 93.25 204 ALA A CA 1
ATOM 1608 C C . ALA A 1 204 ? 16.791 -6.712 -22.297 1.00 93.25 204 ALA A C 1
ATOM 1610 O O . ALA A 1 204 ? 16.801 -6.378 -23.487 1.00 93.25 204 ALA A O 1
ATOM 1611 N N . TYR A 1 205 ? 16.801 -5.806 -21.315 1.00 95.50 205 TYR A N 1
ATOM 1612 C CA . TYR A 1 205 ? 16.869 -4.362 -21.542 1.00 95.50 205 TYR A CA 1
ATOM 1613 C C . TYR A 1 205 ? 18.143 -3.955 -22.299 1.00 95.50 205 TYR A C 1
ATOM 1615 O O . TYR A 1 205 ? 18.060 -3.296 -23.341 1.00 95.50 205 TYR A O 1
ATOM 1623 N N . PHE A 1 206 ? 19.323 -4.374 -21.829 1.00 94.19 206 PHE A N 1
ATOM 1624 C CA . PHE A 1 206 ? 20.587 -4.022 -22.484 1.00 94.19 206 PHE A CA 1
ATOM 1625 C C . PHE A 1 206 ? 20.752 -4.679 -23.859 1.00 94.19 206 PHE A C 1
ATOM 1627 O O . PHE A 1 206 ? 21.317 -4.060 -24.762 1.00 94.19 206 PHE A O 1
ATOM 1634 N N . GLN A 1 207 ? 20.244 -5.898 -24.056 1.00 93.81 207 GLN A N 1
ATOM 1635 C CA . GLN A 1 207 ? 20.229 -6.543 -25.373 1.00 93.81 207 GLN A CA 1
ATOM 1636 C C . GLN A 1 207 ? 19.301 -5.814 -26.354 1.00 93.81 207 GLN A C 1
ATOM 1638 O O . GLN A 1 207 ? 19.664 -5.597 -27.514 1.00 93.81 207 GLN A O 1
ATOM 1643 N N . SER A 1 208 ? 18.137 -5.357 -25.887 1.00 94.50 208 SER A N 1
ATOM 1644 C CA . SER A 1 208 ? 17.196 -4.578 -26.702 1.00 94.50 208 SER A CA 1
ATOM 1645 C C . SER A 1 208 ? 17.819 -3.264 -27.177 1.00 94.50 208 SER A C 1
ATOM 1647 O O . SER A 1 208 ? 17.705 -2.919 -28.350 1.00 94.50 208 SER A O 1
ATOM 1649 N N . LEU A 1 209 ? 18.584 -2.576 -26.320 1.00 94.88 209 LEU A N 1
ATOM 1650 C CA . LEU A 1 209 ? 19.300 -1.346 -26.694 1.00 94.88 209 LEU A CA 1
ATOM 1651 C C . LEU A 1 209 ? 20.346 -1.535 -27.803 1.00 94.88 209 LEU A C 1
ATOM 1653 O O . LEU A 1 209 ? 20.721 -0.561 -28.454 1.00 94.88 209 LEU A O 1
ATOM 1657 N N . ARG A 1 210 ? 20.836 -2.761 -28.014 1.00 92.56 210 ARG A N 1
ATOM 1658 C CA . ARG A 1 210 ? 21.811 -3.083 -29.070 1.00 92.56 210 ARG A CA 1
ATOM 1659 C C . ARG A 1 210 ? 21.159 -3.478 -30.391 1.00 92.56 210 ARG A C 1
ATOM 1661 O O . ARG A 1 210 ? 21.827 -3.449 -31.420 1.00 92.56 210 ARG A O 1
ATOM 1668 N N . THR A 1 211 ? 19.896 -3.891 -30.358 1.00 92.81 211 THR A N 1
ATOM 1669 C CA . THR A 1 211 ? 19.225 -4.560 -31.483 1.00 92.81 211 THR A CA 1
ATOM 1670 C C . THR A 1 211 ? 18.051 -3.763 -32.042 1.00 92.81 211 THR A C 1
ATOM 1672 O O . THR A 1 211 ? 17.738 -3.894 -33.224 1.00 92.81 211 THR A O 1
ATOM 1675 N N . VAL A 1 212 ? 17.422 -2.916 -31.227 1.00 92.38 212 VAL A N 1
ATOM 1676 C CA . VAL A 1 212 ? 16.248 -2.127 -31.607 1.00 92.38 212 VAL A CA 1
ATOM 1677 C C . VAL A 1 212 ? 16.653 -0.704 -31.978 1.00 92.38 212 VAL A C 1
ATOM 1679 O O . VAL A 1 212 ? 17.466 -0.064 -31.312 1.00 92.38 212 VAL A O 1
ATOM 1682 N N . GLN A 1 213 ? 16.039 -0.177 -33.036 1.00 92.75 213 GLN A N 1
ATOM 1683 C CA . GLN A 1 213 ? 16.140 1.235 -33.385 1.00 92.75 213 GLN A CA 1
ATOM 1684 C C . GLN A 1 213 ? 15.118 2.047 -32.584 1.00 92.75 213 GLN A C 1
ATOM 1686 O O . GLN A 1 213 ? 13.918 1.786 -32.665 1.00 92.75 213 GLN A O 1
ATOM 1691 N N . LEU A 1 214 ? 15.587 3.058 -31.845 1.00 93.06 214 LEU A N 1
ATOM 1692 C CA . LEU A 1 214 ? 14.702 3.942 -31.087 1.00 93.06 214 LEU A CA 1
ATOM 1693 C C . LEU A 1 214 ? 13.795 4.746 -32.031 1.00 93.06 214 LEU A C 1
ATOM 1695 O O . LEU A 1 214 ? 14.285 5.401 -32.956 1.00 93.06 214 LEU A O 1
ATOM 1699 N N . TYR A 1 215 ? 12.482 4.718 -31.790 1.00 91.62 215 TYR A N 1
ATOM 1700 C CA . TYR A 1 215 ? 11.481 5.324 -32.677 1.00 91.62 215 TYR A CA 1
ATOM 1701 C C . TYR A 1 215 ? 10.262 5.849 -31.905 1.00 91.62 215 TYR A C 1
ATOM 1703 O O . TYR A 1 215 ? 10.006 5.422 -30.787 1.00 91.62 215 TYR A O 1
ATOM 1711 N N . GLY A 1 216 ? 9.523 6.808 -32.469 1.00 92.12 216 GLY A N 1
ATOM 1712 C CA . GLY A 1 216 ? 8.405 7.479 -31.794 1.00 92.12 216 GLY A CA 1
ATOM 1713 C C . GLY A 1 216 ? 7.105 7.509 -32.606 1.00 92.12 216 GLY A C 1
ATOM 1714 O O . GLY A 1 216 ? 7.080 7.061 -33.750 1.00 92.12 216 GLY A O 1
ATOM 1715 N N . PRO A 1 217 ? 6.018 8.072 -32.051 1.00 92.94 217 PRO A N 1
ATOM 1716 C CA . PRO A 1 217 ? 5.933 8.762 -30.758 1.00 92.94 217 PRO A CA 1
ATOM 1717 C C . PRO A 1 217 ? 5.787 7.804 -29.565 1.00 92.94 217 PRO A C 1
ATOM 1719 O O . PRO A 1 217 ? 5.543 6.612 -29.733 1.00 92.94 217 PRO A O 1
ATOM 1722 N N . THR A 1 218 ? 5.882 8.338 -28.347 1.00 94.06 218 THR A N 1
ATOM 1723 C CA . THR A 1 218 ? 5.578 7.597 -27.116 1.00 94.06 218 THR A CA 1
ATOM 1724 C C . THR A 1 218 ? 4.078 7.315 -27.022 1.00 94.06 218 THR A C 1
ATOM 1726 O O . THR A 1 218 ? 3.269 8.242 -26.978 1.00 94.06 218 THR A O 1
ATOM 1729 N N . ASN A 1 219 ? 3.691 6.038 -26.969 1.00 91.94 219 ASN A N 1
ATOM 1730 C CA . ASN A 1 219 ? 2.299 5.625 -26.793 1.00 91.94 219 ASN A CA 1
ATOM 1731 C C . ASN A 1 219 ? 2.194 4.431 -25.834 1.00 91.94 219 ASN A C 1
ATOM 1733 O O . ASN A 1 219 ? 2.581 3.317 -26.180 1.00 91.94 219 ASN A O 1
ATOM 1737 N N . PHE A 1 220 ? 1.619 4.654 -24.649 1.00 93.00 220 PHE A N 1
ATOM 1738 C CA . PHE A 1 220 ? 1.453 3.615 -23.625 1.00 93.00 220 PHE A CA 1
ATOM 1739 C C . PHE A 1 220 ? 0.202 2.744 -23.808 1.00 93.00 220 PHE A C 1
ATOM 1741 O O . PHE A 1 220 ? 0.097 1.695 -23.176 1.00 93.00 220 PHE A O 1
ATOM 1748 N N . ALA A 1 221 ? -0.752 3.135 -24.659 1.00 92.62 221 ALA A N 1
ATOM 1749 C CA . ALA A 1 221 ? -2.018 2.411 -24.782 1.00 92.62 221 ALA A CA 1
ATOM 1750 C C . ALA A 1 221 ? -1.847 0.925 -25.168 1.00 92.62 221 ALA A C 1
ATOM 1752 O O . ALA A 1 221 ? -2.497 0.086 -24.543 1.00 92.62 221 ALA A O 1
ATOM 1753 N N . PRO A 1 222 ? -0.970 0.546 -26.125 1.00 90.69 222 PRO A N 1
ATOM 1754 C CA . PRO A 1 222 ? -0.782 -0.859 -26.483 1.00 90.69 222 PRO A CA 1
ATOM 1755 C C . PRO A 1 222 ? -0.274 -1.709 -25.317 1.00 90.69 222 PRO A C 1
ATOM 1757 O O . PRO A 1 222 ? -0.789 -2.802 -25.097 1.00 90.69 222 PRO A O 1
ATOM 1760 N N . VAL A 1 223 ? 0.687 -1.194 -24.541 1.00 89.38 223 VAL A N 1
ATOM 1761 C CA . VAL A 1 223 ? 1.276 -1.955 -23.433 1.00 89.38 223 VAL A CA 1
ATOM 1762 C C . VAL A 1 223 ? 0.317 -2.078 -22.254 1.00 89.38 223 VAL A C 1
ATOM 1764 O O . VAL A 1 223 ? 0.168 -3.165 -21.709 1.00 89.38 223 VAL A O 1
ATOM 1767 N N . ILE A 1 224 ? -0.428 -1.019 -21.923 1.00 90.19 224 ILE A N 1
ATOM 1768 C CA . ILE A 1 224 ? -1.463 -1.085 -20.881 1.00 90.19 224 ILE A CA 1
ATOM 1769 C C . ILE A 1 224 ? -2.532 -2.117 -21.265 1.00 90.19 224 ILE A C 1
ATOM 1771 O O . ILE A 1 224 ? -2.895 -2.960 -20.450 1.00 90.19 224 ILE A O 1
ATOM 1775 N N . ASN A 1 225 ? -2.990 -2.106 -22.520 1.00 91.50 225 ASN A N 1
ATOM 1776 C CA . ASN A 1 225 ? -4.003 -3.048 -23.004 1.00 91.50 225 ASN A CA 1
ATOM 1777 C C . ASN A 1 225 ? -3.513 -4.502 -23.059 1.00 91.50 225 ASN A C 1
ATOM 1779 O O . ASN A 1 225 ? -4.335 -5.413 -23.006 1.00 91.50 225 ASN A O 1
ATOM 1783 N N . GLN A 1 226 ? -2.206 -4.732 -23.203 1.00 87.56 226 GLN A N 1
ATOM 1784 C CA . GLN A 1 226 ? -1.625 -6.073 -23.163 1.00 87.56 226 GLN A CA 1
ATOM 1785 C C . GLN A 1 226 ? -1.606 -6.641 -21.738 1.00 87.56 226 GLN A C 1
ATOM 1787 O O . GLN A 1 226 ? -1.847 -7.831 -21.573 1.00 87.56 226 GLN A O 1
ATOM 1792 N N . VAL A 1 227 ? -1.347 -5.798 -20.733 1.00 85.19 227 VAL A N 1
ATOM 1793 C CA . VAL A 1 227 ? -1.259 -6.199 -19.315 1.00 85.19 227 VAL A CA 1
ATOM 1794 C C . VAL A 1 227 ? -2.628 -6.253 -18.635 1.00 85.19 227 VAL A C 1
ATOM 1796 O O . VAL A 1 227 ? -2.817 -7.006 -17.691 1.00 85.19 227 VAL A O 1
ATOM 1799 N N . ALA A 1 228 ? -3.598 -5.470 -19.107 1.00 84.69 228 ALA A N 1
ATOM 1800 C CA . ALA A 1 228 ? -4.951 -5.437 -18.550 1.00 84.69 228 ALA A CA 1
ATOM 1801 C C . ALA A 1 228 ? -5.830 -6.655 -18.920 1.00 84.69 228 ALA A C 1
ATOM 1803 O O . ALA A 1 228 ? -7.011 -6.666 -18.571 1.00 84.69 228 ALA A O 1
ATOM 1804 N N . ARG A 1 229 ? -5.293 -7.628 -19.666 1.00 66.94 229 ARG A N 1
ATOM 1805 C CA . ARG A 1 229 ? -5.976 -8.874 -20.051 1.00 66.94 229 ARG A CA 1
ATOM 1806 C C . ARG A 1 229 ? -5.663 -9.986 -19.066 1.00 66.94 229 ARG A C 1
ATOM 1808 O O . ARG A 1 229 ? -6.608 -10.746 -18.774 1.00 66.94 229 ARG A O 1
#

pLDDT: mean 76.44, std 16.08, range [37.22, 97.44]

Secondary structure (DSSP, 8-state):
-PPP-PEEEEEEEEEEES--S-SEE--EEEEEETTTEEEEEEEPPPEES-SS-BPPPEEEEGGGS------------B----HHHHTT-S-TT-EEE-B-HHHHHH-TT---S-EEEEEEEEEEEEPPHHHHHHTT------------GGG--TTSTTSTT---SSS--HHHHHHHHHHHHHGGG-S-TTT-SS--HHHHHHHHHHHHHHHSPP------HHHHHHHT-

Radius of gyration: 30.59 Å; chains: 1; bounding box: 64×47×82 Å

Sequence (229 aa):
MSGIPGKKCGNIIFTAEELSNCRYLYSELLVCSVSCRFTICHKTEVIKNTLNPVWQPFTIPVRALCNGDYDSHDFIGEFTTSYREFSRGQSQFNVYEVLNHKKKGKKKKYVNSGTVTLLSFKVESEYTFVDFIRGGTQLNFTVAIDFTASNGNPSQPTSLHYMSPYQMNAYAMALKAVGEIIQDYDSDKIENPNCVGIEGVLEAYFQSLRTVQLYGPTNFAPVINQVAR